Protein AF-A0A8T2YA38-F1 (afdb_monomer_lite)

Foldseek 3Di:
DDACPPDVVGPDDDAGPPHDDDPPDPFFEAEDDDPDLEDDPVNLVRLQVGQAYEYQDPSRLNRSVVNPRDNNRYDHHPLVQAPEEAEDEDEPDVLVCVLLVCLLDVVQDDVVNSYYYHYHYDPPDDDDPPPVVVVCSVVDDDDDDDDDDDPDPDVVVLVQLLVLAEEEDACDDPVVVQDDPQQYHHFYFPDWDADCDDPRHRHTGTHTDSVSVNVVVVCCSVCVVSSSRSSNVSSVSCCVCPPPVNVVVVVVVVVVVVVVVVD

Sequence (263 aa):
MSEPGAWYPPLFQTRPCPPTGYENFNFVIGRTMFETDRVNAEHVKRCNRMDYVWVPTDFHVSTFVQSGVDPSKEKKDLDSKMEFVFLSVFKWEYRKGWDVLLKAYLKEFSRIDGVALYLLTNPYHSDRDFGNKIVEFVEDTGIEEPVKEEKGGGRPLVEAMSMSLPVIATNWSGPTEYLTEENSYPLLVDRMSKVMEGPFEGHLWAEPSIDKLQVLMRHVITNVEEANMRGRRAREDMIRRFSPRIVSGVVTDVIENLLDRMI

Structure (mmCIF, N/CA/C/O backbone):
data_AF-A0A8T2YA38-F1
#
_entry.id   AF-A0A8T2YA38-F1
#
loop_
_atom_site.group_PDB
_atom_site.id
_atom_site.type_symbol
_atom_site.label_atom_id
_atom_site.label_alt_id
_atom_site.label_comp_id
_atom_site.label_asym_id
_atom_site.label_entity_id
_atom_site.label_seq_id
_atom_site.pdbx_PDB_ins_code
_atom_site.Cartn_x
_atom_site.Cartn_y
_atom_site.Cartn_z
_atom_site.occupancy
_atom_site.B_iso_or_equiv
_atom_site.auth_seq_id
_atom_site.auth_comp_id
_atom_site.auth_asym_id
_atom_site.auth_atom_id
_atom_site.pdbx_PDB_model_num
ATOM 1 N N . MET A 1 1 ? -20.976 2.737 -0.801 1.00 39.56 1 MET A N 1
ATOM 2 C CA . MET A 1 1 ? -21.935 2.527 -1.911 1.00 39.56 1 MET A CA 1
ATOM 3 C C . MET A 1 1 ? -23.228 3.210 -1.499 1.00 39.56 1 MET A C 1
ATOM 5 O O . MET A 1 1 ? -23.674 2.945 -0.389 1.00 39.56 1 MET A O 1
ATOM 9 N N . SER A 1 2 ? -23.757 4.134 -2.303 1.00 49.66 2 SER A N 1
ATOM 10 C CA . SER A 1 2 ? -24.927 4.946 -1.930 1.00 49.66 2 SER A CA 1
ATOM 11 C C . SER A 1 2 ? -26.188 4.095 -1.770 1.00 49.66 2 SER A C 1
ATOM 13 O O . SER A 1 2 ? -26.336 3.076 -2.453 1.00 49.66 2 SER A O 1
ATOM 15 N N . GLU A 1 3 ? -27.107 4.512 -0.895 1.00 58.88 3 GLU A N 1
ATOM 16 C CA . GLU A 1 3 ? -28.393 3.825 -0.759 1.00 58.88 3 GLU A CA 1
ATOM 17 C C . GLU A 1 3 ? -29.194 3.815 -2.074 1.00 58.88 3 GLU A C 1
ATOM 19 O O . GLU A 1 3 ? -29.124 4.775 -2.854 1.00 58.88 3 GLU A O 1
ATOM 24 N N . PRO A 1 4 ? -29.995 2.759 -2.318 1.00 55.06 4 PRO A N 1
ATOM 25 C CA . PRO A 1 4 ? -30.978 2.761 -3.394 1.00 55.06 4 PRO A CA 1
ATOM 26 C C . PRO A 1 4 ? -31.914 3.968 -3.250 1.00 55.06 4 PRO A C 1
ATOM 28 O O . PRO A 1 4 ? -32.579 4.118 -2.230 1.00 55.06 4 PRO A O 1
ATOM 31 N N . GLY A 1 5 ? -31.970 4.824 -4.273 1.00 55.41 5 GLY A N 1
ATOM 32 C CA . GLY A 1 5 ? -32.803 6.033 -4.256 1.00 55.41 5 GLY A CA 1
ATOM 33 C C . GLY A 1 5 ? -32.111 7.323 -3.798 1.00 55.41 5 GLY A C 1
ATOM 34 O O . GLY A 1 5 ? -32.788 8.340 -3.698 1.00 55.41 5 GLY A O 1
ATOM 35 N N . ALA A 1 6 ? -30.783 7.340 -3.611 1.00 56.81 6 ALA A N 1
ATOM 36 C CA . ALA A 1 6 ? -30.018 8.588 -3.425 1.00 56.81 6 ALA A CA 1
ATOM 37 C C . ALA A 1 6 ? -30.169 9.596 -4.595 1.00 56.81 6 ALA A C 1
ATOM 39 O O . ALA A 1 6 ? -29.870 10.776 -4.445 1.00 56.81 6 ALA A O 1
ATOM 40 N N . TRP A 1 7 ? -30.657 9.128 -5.748 1.00 55.19 7 TRP A N 1
ATOM 41 C CA . TRP A 1 7 ? -31.071 9.930 -6.898 1.00 55.19 7 TRP A CA 1
ATOM 42 C C . TRP A 1 7 ? -32.501 9.541 -7.287 1.00 55.19 7 TRP A C 1
ATOM 44 O O . TRP A 1 7 ? -32.841 8.354 -7.242 1.00 55.19 7 TRP A O 1
ATOM 54 N N . TYR A 1 8 ? -33.320 10.514 -7.699 1.00 62.03 8 TYR A N 1
ATOM 55 C CA . TYR A 1 8 ? -34.658 10.268 -8.243 1.00 62.03 8 TYR A CA 1
ATOM 56 C C . TYR A 1 8 ? -34.789 10.839 -9.670 1.00 62.03 8 TYR A C 1
ATOM 58 O O . TYR A 1 8 ? -34.638 12.050 -9.839 1.00 62.03 8 TYR A O 1
ATOM 66 N N . PRO A 1 9 ? -35.095 10.010 -10.689 1.00 70.88 9 PRO A N 1
ATOM 67 C CA . PRO A 1 9 ? -35.178 8.548 -10.632 1.00 70.88 9 PRO A CA 1
ATOM 68 C C . PRO A 1 9 ? -33.804 7.900 -10.345 1.00 70.88 9 PRO A C 1
ATOM 70 O O . PRO A 1 9 ? -32.766 8.508 -10.618 1.00 70.88 9 PRO A O 1
ATOM 73 N N . PRO A 1 10 ? -33.765 6.669 -9.802 1.00 65.81 10 PRO A N 1
ATOM 74 C CA . PRO A 1 10 ? -32.509 5.979 -9.525 1.00 65.81 10 PRO A CA 1
ATOM 75 C C . PRO A 1 10 ? -31.776 5.629 -10.826 1.00 65.81 10 PRO A C 1
ATOM 77 O O . PRO A 1 10 ? -32.280 4.870 -11.649 1.00 65.81 10 PRO A O 1
ATOM 80 N N . LEU A 1 11 ? -30.557 6.153 -10.986 1.00 64.31 11 LEU A N 1
ATOM 81 C CA . LEU A 1 11 ? -29.709 5.916 -12.164 1.00 64.31 11 LEU A CA 1
ATOM 82 C C . LEU A 1 11 ? -29.136 4.489 -12.234 1.00 64.31 11 LEU A C 1
ATOM 84 O O . LEU A 1 11 ? -28.793 4.017 -13.314 1.00 64.31 11 LEU A O 1
ATOM 88 N N . PHE A 1 12 ? -29.026 3.803 -11.092 1.00 66.81 12 PHE A N 1
ATOM 89 C CA . PHE A 1 12 ? -28.436 2.468 -10.983 1.00 66.81 12 PHE A CA 1
ATOM 90 C C . PHE A 1 12 ? -29.197 1.607 -9.973 1.00 66.81 12 PHE A C 1
ATOM 92 O O . PHE A 1 12 ? -29.659 2.098 -8.941 1.00 66.81 12 PHE A O 1
ATOM 99 N N . GLN A 1 13 ? -29.275 0.303 -10.238 1.00 64.69 13 GLN A N 1
ATOM 100 C CA . GLN A 1 13 ? -29.840 -0.672 -9.309 1.00 64.69 13 GLN A CA 1
ATOM 101 C C . GLN A 1 13 ? -28.778 -1.087 -8.279 1.00 64.69 13 GLN A C 1
ATOM 103 O O . GLN A 1 13 ? -27.930 -1.937 -8.551 1.00 64.69 13 GLN A O 1
ATOM 108 N N . THR A 1 14 ? -28.805 -0.480 -7.092 1.00 63.34 14 THR A N 1
ATOM 109 C CA . THR A 1 14 ? -27.914 -0.834 -5.976 1.00 63.34 14 THR A CA 1
ATOM 110 C C . THR A 1 14 ? -28.587 -1.794 -4.993 1.00 63.34 14 THR A C 1
ATOM 112 O O . THR A 1 14 ? -29.813 -1.899 -4.920 1.00 63.34 14 THR A O 1
ATOM 115 N N . ARG A 1 15 ? -27.778 -2.533 -4.224 1.00 64.56 15 ARG A N 1
ATOM 116 C CA . ARG A 1 15 ? -28.268 -3.302 -3.069 1.00 64.56 15 ARG A CA 1
ATOM 117 C C . ARG A 1 15 ? -28.528 -2.354 -1.889 1.00 64.56 15 ARG A C 1
ATOM 119 O O . ARG A 1 15 ? -27.862 -1.321 -1.811 1.00 64.56 15 ARG A O 1
ATOM 126 N N . PRO A 1 16 ? -29.448 -2.687 -0.962 1.00 70.88 16 PRO A N 1
ATOM 127 C CA . PRO A 1 16 ? -29.604 -1.920 0.269 1.00 70.88 16 PRO A CA 1
ATOM 128 C C . PRO A 1 16 ? -28.271 -1.830 1.018 1.00 70.88 16 PRO A C 1
ATOM 130 O O . PRO A 1 16 ? -27.515 -2.802 1.089 1.00 70.88 16 PRO A O 1
ATOM 133 N N . CYS A 1 17 ? -28.004 -0.644 1.561 1.00 68.00 17 CYS A N 1
ATOM 134 C CA . CYS A 1 17 ? -26.882 -0.373 2.445 1.00 68.00 17 CYS A CA 1
ATOM 135 C C . CYS A 1 17 ? -27.448 -0.052 3.842 1.00 68.00 17 CYS A C 1
ATOM 137 O O . CYS A 1 17 ? -28.366 0.763 3.929 1.00 68.00 17 CYS A O 1
ATOM 139 N N . PRO A 1 18 ? -26.985 -0.693 4.924 1.00 80.38 18 PRO A N 1
ATOM 140 C CA . PRO A 1 18 ? -26.190 -1.918 4.917 1.00 80.38 18 PRO A CA 1
ATOM 141 C C . PRO A 1 18 ? -26.924 -3.108 4.257 1.00 80.38 18 PRO A C 1
ATOM 143 O O . PRO A 1 18 ? -28.147 -3.046 4.102 1.00 80.38 18 PRO A O 1
ATOM 146 N N . PRO A 1 19 ? -26.219 -4.182 3.851 1.00 77.25 19 PRO A N 1
ATOM 147 C CA . PRO A 1 19 ? -26.852 -5.413 3.367 1.00 77.25 19 PRO A CA 1
ATOM 148 C C . PRO A 1 19 ? -27.659 -6.137 4.465 1.00 77.25 19 PRO A C 1
ATOM 150 O O . PRO A 1 19 ? -27.613 -5.782 5.636 1.00 77.25 19 PRO A O 1
ATOM 153 N N . THR A 1 20 ? -28.444 -7.151 4.087 1.00 71.00 20 THR A N 1
ATOM 154 C CA . THR A 1 20 ? -29.423 -7.804 4.984 1.00 71.00 20 THR A CA 1
ATOM 155 C C . THR A 1 20 ? -29.124 -9.264 5.342 1.00 71.00 20 THR A C 1
ATOM 157 O O . THR A 1 20 ? -29.853 -9.826 6.164 1.00 71.00 20 THR A O 1
ATOM 160 N N . GLY A 1 21 ? -28.095 -9.877 4.748 1.00 72.31 21 GLY A N 1
ATOM 161 C CA . GLY A 1 21 ? -27.683 -11.264 4.998 1.00 72.31 21 GLY A CA 1
ATOM 162 C C . GLY A 1 21 ? -26.386 -11.316 5.800 1.00 72.31 21 GLY A C 1
ATOM 163 O O . GLY A 1 21 ? -25.309 -11.214 5.218 1.00 72.31 21 GLY A O 1
ATOM 164 N N . TYR A 1 22 ? -26.512 -11.446 7.120 1.00 71.88 22 TYR A N 1
ATOM 165 C CA . TYR A 1 22 ? -25.408 -11.525 8.082 1.00 71.88 22 TYR A CA 1
ATOM 166 C C . TYR A 1 22 ? -25.419 -12.887 8.780 1.00 71.88 22 TYR A C 1
ATOM 168 O O . TYR A 1 22 ? -25.599 -12.983 9.990 1.00 71.88 22 TYR A O 1
ATOM 176 N N . GLU A 1 23 ? -25.317 -13.947 7.991 1.00 63.25 23 GLU A N 1
ATOM 177 C CA . GLU A 1 23 ? -25.301 -15.324 8.482 1.00 63.25 23 GLU A CA 1
ATOM 178 C C . GLU A 1 23 ? -23.844 -15.800 8.559 1.00 63.25 23 GLU A C 1
ATOM 180 O O . GLU A 1 23 ? -23.075 -15.552 7.633 1.00 63.25 23 GLU A O 1
ATOM 185 N N . ASN A 1 24 ? -23.482 -16.479 9.654 1.00 68.88 24 ASN A N 1
ATOM 186 C CA . ASN A 1 24 ? -22.156 -17.068 9.908 1.00 68.88 24 ASN A CA 1
ATOM 187 C C . ASN A 1 24 ? -20.984 -16.073 10.089 1.00 68.88 24 ASN A C 1
ATOM 189 O O . ASN A 1 24 ? -19.883 -16.325 9.608 1.00 68.88 24 ASN A O 1
ATOM 193 N N . PHE A 1 25 ? -21.187 -14.968 10.819 1.00 70.38 25 PHE A N 1
ATOM 194 C CA . PHE A 1 25 ? -20.106 -14.048 11.216 1.00 70.38 25 PHE A CA 1
ATOM 195 C C . PHE A 1 25 ? -19.992 -13.931 12.741 1.00 70.38 25 PHE A C 1
ATOM 197 O O . PHE A 1 25 ? -21.006 -13.777 13.417 1.00 70.38 25 PHE A O 1
ATOM 204 N N . ASN A 1 26 ? -18.763 -13.929 13.271 1.00 63.12 26 ASN A N 1
ATOM 205 C CA . ASN A 1 26 ? -18.506 -13.737 14.708 1.00 63.12 26 ASN A CA 1
ATOM 206 C C . ASN A 1 26 ? -18.817 -12.308 15.186 1.00 63.12 26 ASN A C 1
ATOM 208 O O . ASN A 1 26 ? -19.205 -12.124 16.334 1.00 63.12 26 ASN A O 1
ATOM 212 N N . PHE A 1 27 ? -18.636 -11.311 14.312 1.00 71.38 27 PHE A N 1
ATOM 213 C CA . PHE A 1 27 ? -19.024 -9.915 14.528 1.00 71.38 27 PHE A CA 1
ATOM 214 C C . PHE A 1 27 ? -19.382 -9.247 13.198 1.00 71.38 27 PHE A C 1
ATOM 216 O O . PHE A 1 27 ? -18.724 -9.467 12.179 1.00 71.38 27 PHE A O 1
ATOM 223 N N . VAL A 1 28 ? -20.380 -8.367 13.224 1.00 80.69 28 VAL A N 1
ATOM 224 C CA . VAL A 1 28 ? -20.840 -7.557 12.095 1.00 80.69 28 VAL A CA 1
ATOM 225 C C . VAL A 1 28 ? -20.662 -6.082 12.440 1.00 80.69 28 VAL A C 1
ATOM 227 O O . VAL A 1 28 ? -21.344 -5.550 13.317 1.00 80.69 28 VAL A O 1
ATOM 230 N N . ILE A 1 29 ? -19.759 -5.406 11.728 1.00 83.31 29 ILE A N 1
ATOM 231 C CA . ILE A 1 29 ? -19.453 -3.986 11.935 1.00 83.31 29 ILE A CA 1
ATOM 232 C C . ILE A 1 29 ? -19.730 -3.208 10.649 1.00 83.31 29 ILE A C 1
ATOM 234 O O . ILE A 1 29 ? -19.153 -3.499 9.601 1.00 83.31 29 ILE A O 1
ATOM 238 N N . GLY A 1 30 ? -20.613 -2.213 10.716 1.00 83.69 30 GLY A N 1
ATOM 239 C CA . GLY A 1 30 ? -20.926 -1.342 9.583 1.00 83.69 30 GLY A CA 1
ATOM 240 C C . GLY A 1 30 ? -20.230 0.005 9.670 1.00 83.69 30 GLY A C 1
ATOM 241 O O . GLY A 1 30 ? -20.630 0.835 10.478 1.00 83.69 30 GLY A O 1
ATOM 242 N N . ARG A 1 31 ? -19.255 0.266 8.793 1.00 83.25 31 ARG A N 1
ATOM 243 C CA . ARG A 1 31 ? -18.693 1.612 8.602 1.00 83.25 31 ARG A CA 1
ATOM 244 C C . ARG A 1 31 ? -19.576 2.407 7.635 1.00 83.25 31 ARG A C 1
ATOM 246 O O . ARG A 1 31 ? -19.726 2.002 6.481 1.00 83.25 31 ARG A O 1
ATOM 253 N N . THR A 1 32 ? -20.185 3.501 8.089 1.00 80.12 32 THR A N 1
ATOM 254 C CA . THR A 1 32 ? -21.185 4.255 7.309 1.00 80.12 32 THR A CA 1
ATOM 255 C C . THR A 1 32 ? -21.143 5.762 7.590 1.00 80.12 32 THR A C 1
ATOM 257 O O . THR A 1 32 ? -20.573 6.220 8.576 1.00 80.12 32 THR A O 1
ATOM 260 N N . MET A 1 33 ? -21.720 6.547 6.683 1.00 82.56 33 MET A N 1
ATOM 261 C CA . MET A 1 33 ? -21.899 7.998 6.792 1.00 82.56 33 MET A CA 1
ATOM 262 C C . MET A 1 33 ? -23.102 8.422 5.944 1.00 82.56 33 MET A C 1
ATOM 264 O O . MET A 1 33 ? -23.479 7.709 5.011 1.00 82.56 33 MET A O 1
ATOM 268 N N . PHE A 1 34 ? -23.694 9.574 6.252 1.00 80.12 34 PHE A N 1
ATOM 269 C CA . PHE A 1 34 ? -24.853 10.105 5.537 1.00 80.12 34 PHE A CA 1
ATOM 270 C C . PHE A 1 34 ? -24.784 11.630 5.482 1.00 80.12 34 PHE A C 1
ATOM 272 O O . PHE A 1 34 ? -24.583 12.286 6.497 1.00 80.12 34 PHE A O 1
ATOM 279 N N . GLU A 1 35 ? -24.990 12.195 4.295 1.00 77.50 35 GLU A N 1
ATOM 280 C CA . GLU A 1 35 ? -24.883 13.641 4.039 1.00 77.50 35 GLU A CA 1
ATOM 281 C C . GLU A 1 35 ? -26.144 14.429 4.461 1.00 77.50 35 GLU A C 1
ATOM 283 O O . GLU A 1 35 ? -26.256 15.625 4.198 1.00 77.50 35 GLU A O 1
ATOM 288 N N . THR A 1 36 ? -27.105 13.771 5.119 1.00 79.06 36 THR A N 1
ATOM 289 C CA . THR A 1 36 ? -28.383 14.345 5.570 1.00 79.06 36 THR A CA 1
ATOM 290 C C . THR A 1 36 ? -28.511 14.346 7.090 1.00 79.06 36 THR A C 1
ATOM 292 O O . THR A 1 36 ? -27.876 13.571 7.797 1.00 79.06 36 THR A O 1
ATOM 295 N N . ASP A 1 37 ? -29.400 15.195 7.604 1.00 82.94 37 ASP A N 1
ATOM 296 C CA . ASP A 1 37 ? -29.696 15.362 9.034 1.00 82.94 37 ASP A CA 1
ATOM 297 C C . ASP A 1 37 ? -30.394 14.154 9.692 1.00 82.94 37 ASP A C 1
ATOM 299 O O . ASP A 1 37 ? -30.509 14.100 10.914 1.00 82.94 37 ASP A O 1
ATOM 303 N N . ARG A 1 38 ? -30.844 13.175 8.898 1.00 84.75 38 ARG A N 1
ATOM 304 C CA . ARG A 1 38 ? -31.494 11.929 9.336 1.00 84.75 38 ARG A CA 1
ATOM 305 C C . ARG A 1 38 ? -31.204 10.775 8.377 1.00 84.75 38 ARG A C 1
ATOM 307 O O . ARG A 1 38 ? -30.982 11.011 7.188 1.00 84.75 38 ARG A O 1
ATOM 314 N N . VAL A 1 39 ? -31.309 9.542 8.871 1.00 87.75 39 VAL A N 1
ATOM 315 C CA . VAL A 1 39 ? -31.397 8.313 8.059 1.00 87.75 39 VAL A CA 1
ATOM 316 C C . VAL A 1 39 ? -32.823 7.751 8.072 1.00 87.75 39 VAL A C 1
ATOM 318 O O . VAL A 1 39 ? -33.600 8.008 8.990 1.00 87.75 39 VAL A O 1
ATOM 321 N N . ASN A 1 40 ? -33.211 7.004 7.033 1.00 87.31 40 ASN A N 1
ATOM 322 C CA . ASN A 1 40 ? -34.564 6.443 6.948 1.00 87.31 40 ASN A CA 1
ATOM 323 C C . ASN A 1 40 ? -34.750 5.213 7.858 1.00 87.31 40 ASN A C 1
ATOM 325 O O . ASN A 1 40 ? -33.795 4.526 8.220 1.00 87.31 40 ASN A O 1
ATOM 329 N N . ALA A 1 41 ? -36.008 4.899 8.187 1.00 89.31 41 ALA A N 1
ATOM 330 C CA . ALA A 1 41 ? -36.352 3.815 9.110 1.00 89.31 41 ALA A CA 1
ATOM 331 C C . ALA A 1 41 ? -35.850 2.426 8.663 1.00 89.31 41 ALA A C 1
ATOM 333 O O . ALA A 1 41 ? -35.579 1.569 9.502 1.00 89.31 41 ALA A O 1
ATOM 334 N N . GLU A 1 42 ? -35.696 2.188 7.357 1.00 86.88 42 GLU A N 1
ATOM 335 C CA . GLU A 1 42 ? -35.158 0.925 6.843 1.00 86.88 42 GLU A CA 1
ATOM 336 C C . GLU A 1 42 ? -33.631 0.839 7.000 1.00 86.88 42 GLU A C 1
ATOM 338 O O . GLU A 1 42 ? -33.115 -0.238 7.295 1.00 86.88 42 GLU A O 1
ATOM 343 N N . HIS A 1 43 ? -32.905 1.956 6.884 1.00 87.88 43 HIS A N 1
ATOM 344 C CA . HIS A 1 43 ? -31.486 2.040 7.244 1.00 87.88 43 HIS A CA 1
ATOM 345 C C . HIS A 1 43 ? -31.285 1.742 8.734 1.00 87.88 43 HIS A C 1
ATOM 347 O O . HIS A 1 43 ? -30.498 0.868 9.091 1.00 87.88 43 HIS A O 1
ATOM 353 N N . VAL A 1 44 ? -32.082 2.385 9.595 1.00 90.69 44 VAL A N 1
ATOM 354 C CA . VAL A 1 44 ? -32.058 2.214 11.060 1.00 90.69 44 VAL A CA 1
ATOM 355 C C . VAL A 1 44 ? -32.263 0.753 11.464 1.00 90.69 44 VAL A C 1
ATOM 357 O O . VAL A 1 44 ? -31.472 0.205 12.232 1.00 90.69 44 VAL A O 1
ATOM 360 N N . LYS A 1 45 ? -33.271 0.077 10.893 1.00 90.56 45 LYS A N 1
ATOM 361 C CA . LYS A 1 45 ? -33.505 -1.363 11.114 1.00 90.56 45 LYS A CA 1
ATOM 362 C C . LYS A 1 45 ? -32.294 -2.223 10.749 1.00 90.56 45 LYS A C 1
ATOM 364 O O . LYS A 1 45 ? -32.052 -3.228 11.410 1.00 90.56 45 LYS A O 1
ATOM 369 N N . ARG A 1 46 ? -31.550 -1.867 9.697 1.00 89.38 46 ARG A N 1
ATOM 370 C CA . ARG A 1 46 ? -30.374 -2.624 9.237 1.00 89.38 46 ARG A CA 1
ATOM 371 C C . ARG A 1 46 ? -29.138 -2.341 10.091 1.00 89.38 46 ARG A C 1
ATOM 373 O O . ARG A 1 46 ? -28.467 -3.295 10.470 1.00 89.38 46 ARG A O 1
ATOM 380 N N . CYS A 1 47 ? -28.903 -1.090 10.483 1.00 89.69 47 CYS A N 1
ATOM 381 C CA . CYS A 1 47 ? -27.893 -0.712 11.477 1.00 89.69 47 CYS A CA 1
ATOM 382 C C . CYS A 1 47 ? -28.100 -1.447 12.812 1.00 89.69 47 CYS A C 1
ATOM 384 O O . CYS A 1 47 ? -27.175 -2.060 13.334 1.00 89.69 47 CYS A O 1
ATOM 386 N N . ASN A 1 48 ? -29.337 -1.503 13.317 1.00 91.62 48 ASN A N 1
ATOM 387 C CA . ASN A 1 48 ? -29.652 -2.189 14.575 1.00 91.62 48 ASN A CA 1
ATOM 388 C C . ASN A 1 48 ? -29.500 -3.727 14.524 1.00 91.62 48 ASN A C 1
ATOM 390 O O . ASN A 1 48 ? -29.513 -4.366 15.575 1.00 91.62 48 ASN A O 1
ATOM 394 N N . ARG A 1 49 ? -29.317 -4.333 13.338 1.00 90.06 49 ARG A N 1
ATOM 395 C CA . ARG A 1 49 ? -28.979 -5.763 13.175 1.00 90.06 49 ARG A CA 1
ATOM 396 C C . ARG A 1 49 ? -27.476 -6.061 13.243 1.00 90.06 49 ARG A C 1
ATOM 398 O O . ARG A 1 49 ? -27.112 -7.231 13.230 1.00 90.06 49 ARG A O 1
ATOM 405 N N . MET A 1 50 ? -26.626 -5.038 13.281 1.00 89.25 50 MET A N 1
ATOM 406 C CA . MET A 1 50 ? -25.174 -5.167 13.437 1.00 89.25 50 MET A CA 1
ATOM 407 C C . MET A 1 50 ? -24.786 -5.248 14.913 1.00 89.25 50 MET A C 1
ATOM 409 O O . MET A 1 50 ? -25.561 -4.838 15.780 1.00 89.25 50 MET A O 1
ATOM 413 N N . ASP A 1 51 ? -23.566 -5.690 15.206 1.00 85.69 51 ASP A N 1
ATOM 414 C CA . ASP A 1 51 ? -22.986 -5.580 16.547 1.00 85.69 51 ASP A CA 1
ATOM 415 C C . ASP A 1 51 ? -22.545 -4.146 16.833 1.00 85.69 51 ASP A C 1
ATOM 417 O O . ASP A 1 51 ? -22.865 -3.600 17.890 1.00 85.69 51 ASP A O 1
ATOM 421 N N . TYR A 1 52 ? -21.880 -3.514 15.859 1.00 87.50 52 TYR A N 1
ATOM 422 C CA . TYR A 1 52 ? -21.458 -2.117 15.933 1.00 87.50 52 TYR A CA 1
ATOM 423 C C . TYR A 1 52 ? -21.709 -1.365 14.625 1.00 87.50 52 TYR A C 1
ATOM 425 O O . TYR A 1 52 ? -21.579 -1.912 13.529 1.00 87.50 52 TYR A O 1
ATOM 433 N N . VAL A 1 53 ? -21.991 -0.074 14.757 1.00 87.88 53 VAL A N 1
ATOM 434 C CA . VAL A 1 53 ? -22.017 0.887 13.655 1.00 87.88 53 VAL A CA 1
ATOM 435 C C . VAL A 1 53 ? -20.900 1.889 13.918 1.00 87.88 53 VAL A C 1
ATOM 437 O O . VAL A 1 53 ? -20.767 2.393 15.032 1.00 87.88 53 VAL A O 1
ATOM 440 N N . TRP A 1 54 ? -20.029 2.094 12.933 1.00 88.00 54 TRP A N 1
ATOM 441 C CA . TRP A 1 54 ? -18.903 3.018 13.019 1.00 88.00 54 TRP A CA 1
ATOM 442 C C . TRP A 1 54 ? -19.145 4.192 12.086 1.00 88.00 54 TRP A C 1
ATOM 444 O O . TRP A 1 54 ? -19.325 4.015 10.877 1.00 88.00 54 TRP A O 1
ATOM 454 N N . VAL A 1 55 ? -19.119 5.391 12.657 1.00 84.19 55 VAL A N 1
ATOM 455 C CA . VAL A 1 55 ? -19.361 6.640 11.936 1.00 84.19 55 VAL A CA 1
ATOM 456 C C . VAL A 1 55 ? -18.215 7.632 12.166 1.00 84.19 55 VAL A C 1
ATOM 458 O O . VAL A 1 55 ? -17.652 7.687 13.265 1.00 84.19 55 VAL A O 1
ATOM 461 N N . PRO A 1 56 ? -17.835 8.436 11.155 1.00 77.50 56 PRO A N 1
ATOM 462 C CA . PRO A 1 56 ? -16.563 9.161 11.179 1.00 77.50 56 PRO A CA 1
ATOM 463 C C . PRO A 1 56 ? -16.555 10.406 12.080 1.00 77.50 56 PRO A C 1
ATOM 465 O O . PRO A 1 56 ? -15.488 10.932 12.385 1.00 77.50 56 PRO A O 1
ATOM 468 N N . THR A 1 57 ? -17.717 10.927 12.493 1.00 78.88 57 THR A N 1
ATOM 469 C CA . THR A 1 57 ? -17.812 12.197 13.238 1.00 78.88 57 THR A CA 1
ATOM 470 C C . THR A 1 57 ? -18.946 12.191 14.264 1.00 78.88 57 THR A C 1
ATOM 472 O O . THR A 1 57 ? -19.931 11.471 14.112 1.00 78.88 57 THR A O 1
ATOM 475 N N . ASP A 1 58 ? -18.852 13.057 15.280 1.00 83.62 58 ASP A N 1
ATOM 476 C CA . ASP A 1 58 ? -19.886 13.207 16.323 1.00 83.62 58 ASP A CA 1
ATOM 477 C C . ASP A 1 58 ? -21.227 13.717 15.762 1.00 83.62 58 ASP A C 1
ATOM 479 O O . ASP A 1 58 ? -22.291 13.437 16.318 1.00 83.62 58 ASP A O 1
ATOM 483 N N . PHE A 1 59 ? -21.184 14.424 14.624 1.00 85.00 59 PHE A N 1
ATOM 484 C CA . PHE A 1 59 ? -22.368 14.771 13.837 1.00 85.00 59 PHE A CA 1
ATOM 485 C C . PHE A 1 59 ? -23.118 13.506 13.411 1.00 85.00 59 PHE A C 1
ATOM 487 O O . PHE A 1 59 ? -24.298 13.373 13.716 1.00 85.00 59 PHE A O 1
ATOM 494 N N . HIS A 1 60 ? -22.428 12.537 12.801 1.00 87.50 60 HIS A N 1
ATOM 495 C CA . HIS A 1 60 ? -23.058 11.290 12.379 1.00 87.50 60 HIS A CA 1
ATOM 496 C C . HIS A 1 60 ? -23.540 10.446 13.565 1.00 87.50 60 HIS A C 1
ATOM 498 O O . HIS A 1 60 ? -24.640 9.909 13.485 1.00 87.50 60 HIS A O 1
ATOM 504 N N . VAL A 1 61 ? -22.793 10.389 14.680 1.00 87.31 61 VAL A N 1
ATOM 505 C CA . VAL A 1 61 ? -23.270 9.728 15.917 1.00 87.31 61 VAL A CA 1
ATOM 506 C C . VAL A 1 61 ? -24.617 10.325 16.333 1.00 87.31 61 VAL A C 1
ATOM 508 O O . VAL A 1 61 ? -25.580 9.602 16.579 1.00 87.31 61 VAL A O 1
ATOM 511 N N . SER A 1 62 ? -24.710 11.658 16.339 1.00 89.50 62 SER A N 1
ATOM 512 C CA . SER A 1 62 ? -25.939 12.381 16.676 1.00 89.50 62 SER A CA 1
ATOM 513 C C . SER A 1 62 ? -27.070 12.086 15.683 1.00 89.50 62 SER A C 1
ATOM 515 O O . SER A 1 62 ? -28.173 11.755 16.108 1.00 89.50 62 SER A O 1
ATOM 517 N N . THR A 1 63 ? -26.801 12.147 14.376 1.00 91.19 63 THR A N 1
ATOM 518 C CA . THR A 1 63 ? -27.761 11.857 13.297 1.00 91.19 63 THR A CA 1
ATOM 519 C C . THR A 1 63 ? -28.333 10.443 13.384 1.00 91.19 63 THR A C 1
ATOM 521 O O . THR A 1 63 ? -29.548 10.262 13.274 1.00 91.19 63 THR A O 1
ATOM 524 N N . PHE A 1 64 ? -27.487 9.430 13.585 1.00 91.62 64 PHE A N 1
ATOM 525 C CA . PHE A 1 64 ? -27.906 8.028 13.610 1.00 91.62 64 PHE A CA 1
ATOM 526 C C . PHE A 1 64 ? -28.710 7.713 14.878 1.00 91.62 64 PHE A C 1
ATOM 528 O O . PHE A 1 64 ? -29.803 7.149 14.780 1.00 91.62 64 PHE A O 1
ATOM 535 N N . VAL A 1 65 ? -28.252 8.183 16.045 1.00 92.06 65 VAL A N 1
ATOM 536 C CA . VAL A 1 65 ? -28.990 8.056 17.313 1.00 92.06 65 VAL A CA 1
ATOM 537 C C . VAL A 1 65 ? -30.343 8.773 17.256 1.00 92.06 65 VAL A C 1
ATOM 539 O O . VAL A 1 65 ? -31.363 8.177 17.596 1.00 92.06 65 VAL A O 1
ATOM 542 N N . GLN A 1 66 ? -30.397 10.016 16.764 1.00 93.19 66 GLN A N 1
ATOM 543 C CA . GLN A 1 66 ? -31.657 10.765 16.619 1.00 93.19 66 GLN A CA 1
ATOM 544 C C . GLN A 1 66 ? -32.621 10.124 15.610 1.00 93.19 66 GLN A C 1
ATOM 546 O O . GLN A 1 66 ? -33.833 10.277 15.740 1.00 93.19 66 GLN A O 1
ATOM 551 N N . SER A 1 67 ? -32.101 9.375 14.633 1.00 93.31 67 SER A N 1
ATOM 552 C CA . SER A 1 67 ? -32.918 8.608 13.685 1.00 93.31 67 SER A CA 1
ATOM 553 C C . SER A 1 67 ? -33.425 7.272 14.256 1.00 93.31 67 SER A C 1
ATOM 555 O O . SER A 1 67 ? -34.299 6.654 13.652 1.00 93.31 67 SER A O 1
ATOM 557 N N . GLY A 1 68 ? -32.915 6.826 15.412 1.00 94.25 68 GLY A N 1
ATOM 558 C CA . GLY A 1 68 ? -33.355 5.611 16.112 1.00 94.25 68 GLY A CA 1
ATOM 559 C C . GLY A 1 68 ? -32.382 4.425 16.071 1.00 94.25 68 GLY A C 1
ATOM 560 O O . GLY A 1 68 ? -32.796 3.294 16.347 1.00 94.25 68 GLY A O 1
ATOM 561 N N . VAL A 1 69 ? -31.110 4.636 15.713 1.00 93.31 69 VAL A N 1
ATOM 562 C CA . VAL A 1 69 ? -30.068 3.613 15.911 1.00 93.31 69 VAL A CA 1
ATOM 563 C C . VAL A 1 69 ? -29.706 3.535 17.396 1.00 93.31 69 VAL A C 1
ATOM 565 O O . VAL A 1 69 ? -29.634 4.554 18.081 1.00 93.31 69 VAL A O 1
ATOM 568 N N . ASP A 1 70 ? -29.516 2.318 17.904 1.00 92.56 70 ASP A N 1
ATOM 569 C CA . ASP A 1 70 ? -29.189 2.049 19.304 1.00 92.56 70 ASP A CA 1
ATOM 570 C C . ASP A 1 70 ? -27.847 2.712 19.697 1.00 92.56 70 ASP A C 1
ATOM 572 O O . ASP A 1 70 ? -26.803 2.343 19.144 1.00 92.56 70 ASP A O 1
ATOM 576 N N . PRO A 1 71 ? -27.831 3.645 20.674 1.00 89.50 71 PRO A N 1
ATOM 577 C CA . PRO A 1 71 ? -26.612 4.330 21.108 1.00 89.50 71 PRO A CA 1
ATOM 578 C C . PRO A 1 71 ? -25.500 3.405 21.619 1.00 89.50 71 PRO A C 1
ATOM 580 O O . PRO A 1 71 ? -24.351 3.827 21.682 1.00 89.50 71 PRO A O 1
ATOM 583 N N . SER A 1 72 ? -25.814 2.164 22.010 1.00 88.81 72 SER A N 1
ATOM 584 C CA . SER A 1 72 ? -24.815 1.179 22.447 1.00 88.81 72 SER A CA 1
ATOM 585 C C . SER A 1 72 ? -24.052 0.520 21.287 1.00 88.81 72 SER A C 1
ATOM 587 O O . SER A 1 72 ? -22.946 0.007 21.490 1.00 88.81 72 SER A O 1
ATOM 589 N N . LYS A 1 73 ? -24.620 0.551 20.073 1.00 85.19 73 LYS A N 1
ATOM 590 C CA . LYS A 1 73 ? -24.009 0.033 18.837 1.00 85.19 73 LYS A CA 1
ATOM 591 C C . LYS A 1 73 ? -23.143 1.079 18.148 1.00 85.19 73 LYS A C 1
ATOM 593 O O . LYS A 1 73 ? -22.119 0.723 17.563 1.00 85.19 73 LYS A O 1
ATOM 598 N N . GLU A 1 74 ? -23.555 2.342 18.214 1.00 76.75 74 GLU A N 1
ATOM 599 C CA . GLU A 1 74 ? -22.829 3.462 17.621 1.00 76.75 74 GLU A CA 1
ATOM 600 C C . GLU A 1 74 ? -21.491 3.704 18.322 1.00 76.75 74 GLU A C 1
ATOM 602 O O . GLU A 1 74 ? -21.407 3.909 19.535 1.00 76.75 74 GLU A O 1
ATOM 607 N N . LYS A 1 75 ? -20.420 3.717 17.533 1.00 72.19 75 LYS A N 1
ATOM 608 C CA . LYS A 1 75 ? -19.088 4.130 17.965 1.00 72.19 75 LYS A CA 1
ATOM 609 C C . LYS A 1 75 ? -18.559 5.160 16.984 1.00 72.19 75 LYS A C 1
ATOM 611 O O . LYS A 1 75 ? -18.554 4.946 15.773 1.00 72.19 75 LYS A O 1
ATOM 616 N N . LYS A 1 76 ? -18.037 6.261 17.525 1.00 65.38 76 LYS A N 1
ATOM 617 C CA . LYS A 1 76 ? -17.126 7.116 16.768 1.00 65.38 76 LYS A CA 1
ATOM 618 C C . LYS A 1 76 ? -15.955 6.256 16.301 1.00 65.38 76 LYS A C 1
ATOM 620 O O . LYS A 1 76 ? -15.404 5.493 17.098 1.00 65.38 76 LYS A O 1
ATOM 625 N N . ASP A 1 77 ? -15.631 6.368 15.022 1.00 62.69 77 ASP A N 1
ATOM 626 C CA . ASP A 1 77 ? -14.626 5.538 14.369 1.00 62.69 77 ASP A CA 1
ATOM 627 C C . ASP A 1 77 ? -13.286 5.552 15.129 1.00 62.69 77 ASP A C 1
ATOM 629 O O . ASP A 1 77 ? -12.803 6.607 15.555 1.00 62.69 77 ASP A O 1
ATOM 633 N N . LEU A 1 78 ? -12.688 4.373 15.324 1.00 53.62 78 LEU A N 1
ATOM 634 C CA . LEU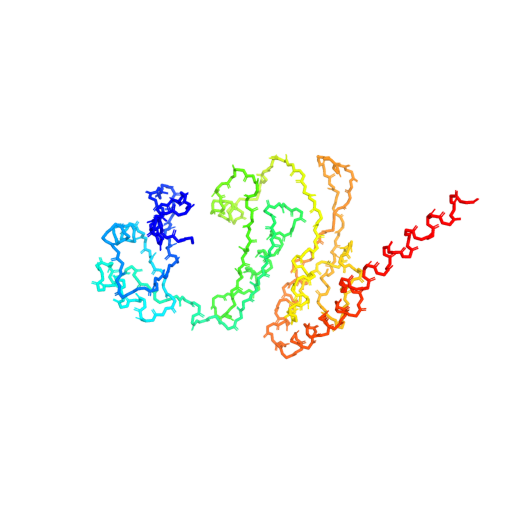 A 1 78 ? -11.508 4.196 16.186 1.00 53.62 78 LEU A CA 1
ATOM 635 C C . LEU A 1 78 ? -10.206 4.727 15.559 1.00 53.62 78 LEU A C 1
ATOM 637 O O . LEU A 1 78 ? -9.177 4.750 16.238 1.00 53.62 78 LEU A O 1
ATOM 641 N N . ASP A 1 79 ? -10.270 5.225 14.318 1.00 54.03 79 ASP A N 1
ATOM 642 C CA . ASP A 1 79 ? -9.198 5.962 13.633 1.00 54.03 79 ASP A CA 1
ATOM 643 C C . ASP A 1 79 ? -8.614 7.101 14.497 1.00 54.03 79 ASP A C 1
ATOM 645 O O . ASP A 1 79 ? -7.431 7.406 14.384 1.00 54.03 79 ASP A O 1
ATOM 649 N N . SER A 1 80 ? -9.375 7.679 15.441 1.00 52.38 80 SER A N 1
ATOM 650 C CA . SER A 1 80 ? -8.887 8.747 16.338 1.00 52.38 80 SER A CA 1
ATOM 651 C C . SER A 1 80 ? -7.824 8.314 17.372 1.00 52.38 80 SER A C 1
ATOM 653 O O . SER A 1 80 ? -7.548 9.066 18.311 1.00 52.38 80 SER A O 1
ATOM 655 N N . LYS A 1 81 ? -7.285 7.093 17.269 1.00 56.88 81 LYS A N 1
ATOM 656 C CA . LYS A 1 81 ? -6.154 6.579 18.063 1.00 56.88 81 LYS A CA 1
ATOM 657 C C . LYS A 1 81 ? -5.028 5.966 17.223 1.00 56.88 81 LYS A C 1
ATOM 659 O O . LYS A 1 81 ? -4.096 5.423 17.810 1.00 56.88 81 LYS A O 1
ATOM 664 N N . MET A 1 82 ? -5.109 6.028 15.894 1.00 63.84 82 MET A N 1
ATOM 665 C CA . MET A 1 82 ? -4.044 5.529 15.027 1.00 63.84 82 MET A CA 1
ATOM 666 C C . MET A 1 82 ? -3.097 6.676 14.672 1.00 63.84 82 MET A C 1
ATOM 668 O O . MET A 1 82 ? -3.515 7.681 14.102 1.00 63.84 82 MET A O 1
ATOM 672 N N . GLU A 1 83 ? -1.824 6.528 15.027 1.00 81.00 83 GLU A N 1
ATOM 673 C CA . GLU A 1 83 ? -0.756 7.484 14.714 1.00 81.00 83 GLU A CA 1
ATOM 674 C C . GLU A 1 83 ? -0.162 7.226 13.322 1.00 81.00 83 GLU A C 1
ATOM 676 O O . GLU A 1 83 ? 0.314 8.154 12.669 1.00 81.00 83 GLU A O 1
ATOM 681 N N . PHE A 1 84 ? -0.229 5.979 12.833 1.00 87.94 84 PHE A N 1
ATOM 682 C CA . PHE A 1 84 ? 0.282 5.601 11.517 1.00 87.94 84 PHE A CA 1
ATOM 683 C C . PHE A 1 84 ? -0.601 4.555 10.823 1.00 87.94 84 PHE A C 1
ATOM 685 O O . PHE A 1 84 ? -1.130 3.645 11.462 1.00 87.94 84 PHE A O 1
ATOM 692 N N . VAL A 1 85 ? -0.727 4.646 9.496 1.00 88.44 85 VAL A N 1
ATOM 693 C CA . VAL A 1 85 ? -1.489 3.690 8.677 1.00 88.44 85 VAL A CA 1
ATOM 694 C C . VAL A 1 85 ? -0.626 3.176 7.528 1.00 88.44 85 VAL A C 1
ATOM 696 O O . VAL A 1 85 ? -0.245 3.934 6.638 1.00 88.44 85 VAL A O 1
ATOM 699 N N . PHE A 1 86 ? -0.371 1.870 7.509 1.00 92.75 86 PHE A N 1
ATOM 700 C CA . PHE A 1 86 ? 0.117 1.171 6.324 1.00 92.75 86 PHE A CA 1
ATOM 701 C C . PHE A 1 86 ? -1.063 0.805 5.421 1.00 92.75 86 PHE A C 1
ATOM 703 O O . PHE A 1 86 ? -2.051 0.236 5.883 1.00 92.75 86 PHE A O 1
ATOM 710 N N . LEU A 1 87 ? -0.946 1.083 4.123 1.00 90.81 87 LEU A N 1
ATOM 711 C CA . LEU A 1 87 ? -1.894 0.641 3.101 1.00 90.81 87 LEU A CA 1
ATOM 712 C C . LEU A 1 87 ? -1.203 -0.364 2.179 1.00 90.81 87 LEU A C 1
ATOM 714 O O . LEU A 1 87 ? -0.136 -0.077 1.641 1.00 90.81 87 LEU A O 1
ATOM 718 N N . SER A 1 88 ? -1.838 -1.510 1.949 1.00 89.31 88 SER A N 1
ATOM 719 C CA . SER A 1 88 ? -1.409 -2.482 0.946 1.00 89.31 88 SER A CA 1
ATOM 720 C C . SER A 1 88 ? -2.569 -2.839 0.020 1.00 89.31 88 SER A C 1
ATOM 722 O O . SER A 1 88 ? -3.693 -3.056 0.473 1.00 89.31 88 SER A O 1
ATOM 724 N N . VAL A 1 89 ? -2.307 -2.859 -1.290 1.00 85.75 89 VAL A N 1
ATOM 725 C CA . VAL A 1 89 ? -3.327 -3.030 -2.337 1.00 85.75 89 VAL A CA 1
ATOM 726 C C . VAL A 1 89 ? -2.927 -4.186 -3.251 1.00 85.75 89 VAL A C 1
ATOM 728 O O . VAL A 1 89 ? -1.967 -4.076 -4.015 1.00 85.75 89 VAL A O 1
ATOM 731 N N . PHE A 1 90 ? -3.657 -5.302 -3.189 1.00 81.62 90 PHE A N 1
ATOM 732 C CA . PHE A 1 90 ? -3.342 -6.511 -3.960 1.00 81.62 90 PHE A CA 1
ATOM 733 C C . PHE A 1 90 ? -4.567 -7.407 -4.216 1.00 81.62 90 PHE A C 1
ATOM 735 O O . PHE A 1 90 ? -5.565 -7.365 -3.501 1.00 81.62 90 PHE A O 1
ATOM 742 N N . LYS A 1 91 ? -4.486 -8.264 -5.243 1.00 77.88 91 LYS A N 1
ATOM 743 C CA . LYS A 1 91 ? -5.397 -9.411 -5.416 1.00 77.88 91 LYS A CA 1
ATOM 744 C C . LYS A 1 91 ? -5.038 -10.478 -4.376 1.00 77.88 91 LYS A C 1
ATOM 746 O O . LYS A 1 91 ? -3.855 -10.708 -4.154 1.00 77.88 91 LYS A O 1
ATOM 751 N N . TRP A 1 92 ? -6.016 -11.118 -3.740 1.00 78.69 92 TRP A N 1
ATOM 752 C CA . TRP A 1 92 ? -5.758 -12.129 -2.705 1.00 78.69 92 TRP A CA 1
ATOM 753 C C . TRP A 1 92 ? -5.227 -13.434 -3.322 1.00 78.69 92 TRP A C 1
ATOM 755 O O . TRP A 1 92 ? -5.997 -14.317 -3.673 1.00 78.69 92 TRP A O 1
ATOM 765 N N . GLU A 1 93 ? -3.911 -13.509 -3.521 1.00 75.19 93 GLU A N 1
ATOM 766 C CA . GLU A 1 93 ? -3.186 -14.658 -4.082 1.00 75.19 93 GLU A CA 1
ATOM 767 C C . GLU A 1 93 ? -1.853 -14.813 -3.346 1.00 75.19 93 GLU A C 1
ATOM 769 O O . GLU A 1 93 ? -1.174 -13.812 -3.095 1.00 75.19 93 GLU A O 1
ATOM 774 N N . TYR A 1 94 ? -1.429 -16.047 -3.063 1.00 76.25 94 TYR A N 1
ATOM 775 C CA . TYR A 1 94 ? -0.205 -16.335 -2.297 1.00 76.25 94 TYR A CA 1
ATOM 776 C C . TYR A 1 94 ? 1.042 -15.575 -2.797 1.00 76.25 94 TYR A C 1
ATOM 778 O O . TYR A 1 94 ? 1.743 -14.926 -2.023 1.00 76.25 94 TYR A O 1
ATOM 786 N N . ARG A 1 95 ? 1.251 -15.518 -4.121 1.00 77.19 95 ARG A N 1
ATOM 787 C CA . ARG A 1 95 ? 2.374 -14.805 -4.770 1.00 77.19 95 ARG A CA 1
ATOM 788 C C . ARG A 1 95 ? 2.442 -13.287 -4.527 1.00 77.19 95 ARG A C 1
ATOM 790 O O . ARG A 1 95 ? 3.365 -12.640 -5.018 1.00 77.19 95 ARG A O 1
ATOM 797 N N . LYS A 1 96 ? 1.446 -12.684 -3.867 1.00 83.62 96 LYS A N 1
ATOM 798 C CA . LYS A 1 96 ? 1.476 -11.272 -3.449 1.00 83.62 96 LYS A CA 1
ATOM 799 C C . LYS A 1 96 ? 2.106 -11.079 -2.064 1.00 83.62 96 LYS A C 1
ATOM 801 O O . LYS A 1 96 ? 2.242 -9.936 -1.642 1.00 83.62 96 LYS A O 1
ATOM 806 N N . GLY A 1 97 ? 2.481 -12.159 -1.368 1.00 85.00 97 GLY A N 1
ATOM 807 C CA . GLY A 1 97 ? 3.156 -12.105 -0.067 1.00 85.00 97 GLY A CA 1
ATOM 808 C C . GLY A 1 97 ? 2.286 -11.539 1.056 1.00 85.00 97 GLY A C 1
ATOM 809 O O . GLY A 1 97 ? 2.806 -10.937 1.995 1.00 85.00 97 GLY A O 1
ATOM 810 N N . TRP A 1 98 ? 0.959 -11.689 0.955 1.00 88.81 98 TRP A N 1
ATOM 811 C CA . TRP A 1 98 ? 0.022 -11.206 1.974 1.00 88.81 98 TRP A CA 1
ATOM 812 C C . TRP A 1 98 ? 0.235 -11.906 3.320 1.00 88.81 98 TRP A C 1
ATOM 814 O O . TRP A 1 98 ? 0.055 -11.293 4.370 1.00 88.81 98 TRP A O 1
ATOM 824 N N . ASP A 1 99 ? 0.687 -13.158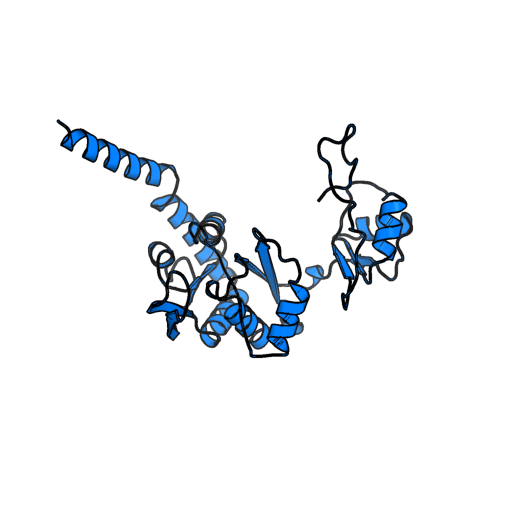 3.290 1.00 86.38 99 ASP A N 1
ATOM 825 C CA . ASP A 1 99 ? 1.000 -13.958 4.465 1.00 86.38 99 ASP A CA 1
ATOM 826 C C . ASP A 1 99 ? 2.265 -13.442 5.176 1.00 86.38 99 ASP A C 1
ATOM 828 O O . ASP A 1 99 ? 2.266 -13.290 6.395 1.00 86.38 99 ASP A O 1
ATOM 832 N N . VAL A 1 100 ? 3.317 -13.102 4.419 1.00 90.75 100 VAL A N 1
ATOM 833 C CA . VAL A 1 100 ? 4.547 -12.467 4.921 1.00 90.75 100 VAL A CA 1
ATOM 834 C C . VAL A 1 100 ? 4.240 -11.090 5.503 1.00 90.75 100 VAL A C 1
ATOM 836 O O . VAL A 1 100 ? 4.720 -10.770 6.589 1.00 90.75 100 VAL A O 1
ATOM 839 N N . LEU A 1 101 ? 3.400 -10.299 4.827 1.00 92.19 101 LEU A N 1
ATOM 840 C CA . LEU A 1 101 ? 2.957 -8.989 5.304 1.00 92.19 101 LEU A CA 1
ATOM 841 C C . LEU A 1 101 ? 2.185 -9.089 6.628 1.00 92.19 101 LEU A C 1
ATOM 843 O O . LEU A 1 101 ? 2.498 -8.354 7.563 1.00 92.19 101 LEU A O 1
ATOM 847 N N . LEU A 1 102 ? 1.216 -10.007 6.731 1.00 89.94 102 LEU A N 1
ATOM 848 C CA . LEU A 1 102 ? 0.467 -10.234 7.970 1.00 89.94 102 LEU A CA 1
ATOM 849 C C . LEU A 1 102 ? 1.375 -10.739 9.097 1.00 89.94 102 LEU A C 1
ATOM 851 O O . LEU A 1 102 ? 1.332 -10.186 10.193 1.00 89.94 102 LEU A O 1
ATOM 855 N N . LYS A 1 103 ? 2.235 -11.734 8.832 1.00 90.31 103 LYS A N 1
ATOM 856 C CA . LYS A 1 103 ? 3.199 -12.265 9.814 1.00 90.31 103 LYS A CA 1
ATOM 857 C C . LYS A 1 103 ? 4.141 -11.175 10.330 1.00 90.31 103 LYS A C 1
ATOM 859 O O . LYS A 1 103 ? 4.353 -11.091 11.535 1.00 90.31 103 LYS A O 1
ATOM 864 N N . ALA A 1 104 ? 4.684 -10.334 9.446 1.00 92.81 104 ALA A N 1
ATOM 865 C CA . ALA A 1 104 ? 5.555 -9.229 9.839 1.00 92.81 104 ALA A CA 1
ATOM 866 C C . ALA A 1 104 ? 4.798 -8.187 10.675 1.00 92.81 104 ALA A C 1
ATOM 868 O O . ALA A 1 104 ? 5.238 -7.852 11.770 1.00 92.81 104 ALA A O 1
ATOM 869 N N . TYR A 1 105 ? 3.633 -7.728 10.209 1.00 92.75 105 TYR A N 1
ATOM 870 C CA . TYR A 1 105 ? 2.832 -6.729 10.920 1.00 92.75 105 TYR A CA 1
ATOM 871 C C . TYR A 1 105 ? 2.400 -7.202 12.317 1.00 92.75 105 TYR A C 1
ATOM 873 O O . TYR A 1 105 ? 2.617 -6.487 13.290 1.00 92.75 105 TYR A O 1
ATOM 881 N N . LEU A 1 106 ? 1.849 -8.417 12.433 1.00 91.19 106 LEU A N 1
ATOM 882 C CA . LEU A 1 106 ? 1.351 -8.970 13.701 1.00 91.19 106 LEU A CA 1
ATOM 883 C C . LEU A 1 106 ? 2.467 -9.306 14.704 1.00 91.19 106 LEU A C 1
ATOM 885 O O . LEU A 1 106 ? 2.216 -9.343 15.906 1.00 91.19 106 LEU A O 1
ATOM 889 N N . LYS A 1 107 ? 3.689 -9.564 14.223 1.00 90.88 107 LYS A N 1
ATOM 890 C CA . LYS A 1 107 ? 4.870 -9.798 15.067 1.00 90.88 107 LYS A CA 1
ATOM 891 C C . LYS A 1 107 ? 5.557 -8.493 15.488 1.00 90.88 107 LYS A C 1
ATOM 893 O O . LYS A 1 107 ? 6.208 -8.472 16.528 1.00 90.88 107 LYS A O 1
ATOM 898 N N . GLU A 1 108 ? 5.424 -7.427 14.696 1.00 93.69 108 GLU A N 1
ATOM 899 C CA . GLU A 1 108 ? 6.066 -6.133 14.949 1.00 93.69 108 GLU A CA 1
ATOM 900 C C . GLU A 1 108 ? 5.205 -5.162 15.757 1.00 93.69 108 GLU A C 1
ATOM 902 O O . GLU A 1 108 ? 5.741 -4.421 16.580 1.00 93.69 108 GLU A O 1
ATOM 907 N N . PHE A 1 109 ? 3.890 -5.141 15.525 1.00 90.62 109 PHE A N 1
ATOM 908 C CA . PHE A 1 109 ? 2.995 -4.130 16.081 1.00 90.62 109 PHE A CA 1
ATOM 909 C C . PHE A 1 109 ? 1.899 -4.732 16.944 1.00 90.62 109 PHE A C 1
ATOM 911 O O . PHE A 1 109 ? 1.245 -5.716 16.603 1.00 90.62 109 PHE A O 1
ATOM 918 N N . SER A 1 110 ? 1.643 -4.053 18.052 1.00 85.88 110 SER A N 1
ATOM 919 C CA . SER A 1 110 ? 0.513 -4.289 18.930 1.00 85.88 110 SER A CA 1
ATOM 920 C C . SER A 1 110 ? -0.407 -3.066 18.943 1.00 85.88 110 SER A C 1
ATOM 922 O O . SER A 1 110 ? -0.114 -2.011 18.381 1.00 85.88 110 SER A O 1
ATOM 924 N N . ARG A 1 111 ? -1.527 -3.165 19.663 1.00 76.62 111 ARG A N 1
ATOM 925 C CA . ARG A 1 111 ? -2.460 -2.042 19.831 1.00 76.62 111 ARG A CA 1
ATOM 926 C C . ARG A 1 111 ? -1.828 -0.803 20.491 1.00 76.62 111 ARG A C 1
ATOM 928 O O . ARG A 1 111 ? -2.373 0.286 20.329 1.00 76.62 111 ARG A O 1
ATOM 935 N N . ILE A 1 112 ? -0.739 -0.945 21.256 1.00 79.88 112 ILE A N 1
ATOM 936 C CA . ILE A 1 112 ? -0.105 0.198 21.942 1.00 79.88 112 ILE A CA 1
ATOM 937 C C . ILE A 1 112 ? 0.734 1.055 20.989 1.00 79.88 112 ILE A C 1
ATOM 939 O O . ILE A 1 112 ? 0.984 2.212 21.299 1.00 79.88 112 ILE A O 1
ATOM 943 N N . ASP A 1 113 ? 1.133 0.502 19.842 1.00 84.88 113 ASP A N 1
ATOM 944 C CA . ASP A 1 113 ? 1.959 1.174 18.840 1.00 84.88 113 ASP A CA 1
ATOM 945 C C . ASP A 1 113 ? 1.173 2.193 17.995 1.00 84.88 113 ASP A C 1
ATOM 947 O O . ASP A 1 113 ? 1.773 2.945 17.236 1.00 84.88 113 ASP A O 1
ATOM 951 N N . GLY A 1 114 ? -0.166 2.199 18.068 1.00 84.56 114 GLY A N 1
ATOM 952 C CA . GLY A 1 114 ? -1.006 3.113 17.282 1.00 84.56 114 GLY A CA 1
ATOM 953 C C . GLY A 1 114 ? -0.932 2.895 15.764 1.00 84.56 114 GLY A C 1
ATOM 954 O O . GLY A 1 114 ? -1.309 3.783 15.003 1.00 84.56 114 GLY A O 1
ATOM 955 N N . VAL A 1 115 ? -0.442 1.739 15.303 1.00 88.94 115 VAL A N 1
ATOM 956 C CA . VAL A 1 115 ? -0.277 1.430 13.874 1.00 88.94 115 VAL A CA 1
ATOM 957 C C . VAL A 1 115 ? -1.443 0.590 13.362 1.00 88.94 115 VAL A C 1
ATOM 959 O O . VAL A 1 115 ? -1.724 -0.478 13.906 1.00 88.94 115 VAL A O 1
ATOM 962 N N . ALA A 1 116 ? -2.057 1.002 12.255 1.00 87.38 116 ALA A N 1
ATOM 963 C CA . ALA A 1 116 ? -3.029 0.203 11.509 1.00 87.38 116 ALA A CA 1
ATOM 964 C C . ALA A 1 116 ? -2.438 -0.339 10.195 1.00 87.38 116 ALA A C 1
ATOM 966 O O . ALA A 1 116 ? -1.633 0.328 9.543 1.00 87.38 116 ALA A O 1
ATOM 967 N N . LEU A 1 117 ? -2.881 -1.527 9.775 1.00 88.12 117 LEU A N 1
ATOM 968 C CA . LEU A 1 117 ? -2.645 -2.077 8.437 1.00 88.12 117 LEU A CA 1
ATOM 969 C C . LEU A 1 117 ? -3.980 -2.230 7.703 1.00 88.12 117 LEU A C 1
ATOM 971 O O . LEU A 1 117 ? -4.822 -3.041 8.083 1.00 88.12 117 LEU A O 1
ATOM 975 N N . TYR A 1 118 ? -4.162 -1.466 6.629 1.00 84.88 118 TYR A N 1
ATOM 976 C CA . TYR A 1 118 ? -5.317 -1.551 5.744 1.00 84.88 118 TYR A CA 1
ATOM 977 C C . TYR A 1 118 ? -4.973 -2.361 4.493 1.00 84.88 118 TYR A C 1
ATOM 979 O O . TYR A 1 118 ? -4.074 -2.014 3.726 1.00 84.88 118 TYR A O 1
ATOM 987 N N . LEU A 1 119 ? -5.713 -3.453 4.294 1.00 82.69 119 LEU A N 1
ATOM 988 C CA . LEU A 1 119 ? -5.611 -4.329 3.131 1.00 82.69 119 LEU A CA 1
ATOM 989 C C . LEU A 1 119 ? -6.774 -4.037 2.180 1.00 82.69 119 LEU A C 1
ATOM 991 O O . LEU A 1 119 ? -7.916 -4.403 2.454 1.00 82.69 119 LEU A O 1
ATOM 995 N N . LEU A 1 120 ? -6.490 -3.377 1.058 1.00 80.88 120 LEU A N 1
ATOM 996 C CA . LEU A 1 120 ? -7.471 -3.163 -0.002 1.00 80.88 120 LEU A CA 1
ATOM 997 C C . LEU A 1 120 ? -7.366 -4.298 -1.022 1.00 80.88 120 LEU A C 1
ATOM 999 O O . LEU A 1 120 ? -6.487 -4.314 -1.887 1.00 80.88 120 LEU A O 1
ATOM 1003 N N . THR A 1 121 ? -8.283 -5.252 -0.907 1.00 77.12 121 THR A N 1
ATOM 1004 C CA . THR A 1 121 ? -8.335 -6.451 -1.744 1.00 77.12 121 THR A CA 1
ATOM 1005 C C . THR A 1 121 ? -9.463 -6.325 -2.766 1.00 77.12 121 THR A C 1
ATOM 1007 O O . THR A 1 121 ? -10.492 -5.704 -2.500 1.00 77.12 121 THR A O 1
ATOM 1010 N N . ASN A 1 122 ? -9.269 -6.867 -3.973 1.00 62.06 122 ASN A N 1
ATOM 1011 C CA . ASN A 1 122 ? -10.234 -6.705 -5.065 1.00 62.06 122 ASN A CA 1
ATOM 1012 C C . ASN A 1 122 ? -10.679 -8.076 -5.622 1.00 62.06 122 ASN A C 1
ATOM 1014 O O . ASN A 1 122 ? -9.897 -8.723 -6.328 1.00 62.06 122 ASN A O 1
ATOM 1018 N N . PRO A 1 123 ? -11.905 -8.551 -5.315 1.00 47.34 123 PRO A N 1
ATOM 1019 C CA . PRO A 1 123 ? -12.418 -9.820 -5.823 1.00 47.34 123 PRO A CA 1
ATOM 1020 C C . PRO A 1 123 ? -12.897 -9.682 -7.269 1.00 47.34 123 PRO A C 1
ATOM 1022 O O . PRO A 1 123 ? -14.052 -9.352 -7.531 1.00 47.34 123 PRO A O 1
ATOM 1025 N N . TYR A 1 124 ? -12.018 -9.995 -8.222 1.00 43.50 124 TYR A N 1
ATOM 1026 C CA . TYR A 1 124 ? -12.426 -10.193 -9.619 1.00 43.50 124 TYR A CA 1
ATOM 1027 C C . TYR A 1 124 ? -12.907 -11.617 -9.936 1.00 43.50 124 TYR A C 1
ATOM 1029 O O . TYR A 1 124 ? -13.419 -11.849 -11.028 1.00 43.50 124 TYR A O 1
ATOM 1037 N N . HIS A 1 125 ? -12.838 -12.541 -8.971 1.00 37.09 125 HIS A N 1
ATOM 1038 C CA . HIS A 1 125 ? -13.525 -13.832 -9.031 1.00 37.09 125 HIS A CA 1
ATOM 1039 C C . HIS A 1 125 ? -14.312 -14.112 -7.748 1.00 37.09 125 HIS A C 1
ATOM 1041 O O . HIS A 1 125 ? -14.113 -13.474 -6.716 1.00 37.09 125 HIS A O 1
ATOM 1047 N N . SER A 1 126 ? -15.294 -15.000 -7.884 1.00 39.16 126 SER A N 1
ATOM 1048 C CA . SER A 1 126 ? -16.457 -15.144 -7.014 1.00 39.16 126 SER A CA 1
ATOM 1049 C C . SER A 1 126 ? -16.169 -15.907 -5.725 1.00 39.16 126 SER A C 1
ATOM 1051 O O . SER A 1 126 ? -16.668 -17.014 -5.540 1.00 39.16 126 SER A O 1
ATOM 1053 N N . ASP A 1 127 ? -15.427 -15.281 -4.822 1.00 43.53 127 ASP A N 1
ATOM 1054 C CA . ASP A 1 127 ? -15.322 -15.723 -3.438 1.00 43.53 127 ASP A CA 1
ATOM 1055 C C . ASP A 1 127 ? -15.567 -14.536 -2.495 1.00 43.53 127 ASP A C 1
ATOM 1057 O O . ASP A 1 127 ? -15.219 -13.394 -2.810 1.00 43.53 127 ASP A O 1
ATOM 1061 N N . ARG A 1 128 ? -16.275 -14.779 -1.390 1.00 44.72 128 ARG A N 1
ATOM 1062 C CA . ARG A 1 128 ? -16.748 -13.735 -0.461 1.00 44.72 128 ARG A CA 1
ATOM 1063 C C . ARG A 1 128 ? -16.239 -13.911 0.963 1.00 44.72 128 ARG A C 1
ATOM 1065 O O . ARG A 1 128 ? -16.512 -13.041 1.788 1.00 44.72 128 ARG A O 1
ATOM 1072 N N . ASP A 1 129 ? -15.519 -14.990 1.243 1.00 51.41 129 ASP A N 1
ATOM 1073 C CA . ASP A 1 129 ? -15.124 -15.340 2.600 1.00 51.41 129 ASP A CA 1
ATOM 1074 C C . ASP A 1 129 ? -13.672 -14.950 2.910 1.00 51.41 129 ASP A C 1
ATOM 1076 O O . ASP A 1 129 ? -12.748 -15.762 2.934 1.00 51.41 129 ASP A O 1
ATOM 1080 N N . PHE A 1 130 ? -13.460 -13.648 3.106 1.00 54.28 130 PHE A N 1
ATOM 1081 C CA . PHE A 1 130 ? -12.167 -13.109 3.542 1.00 54.28 130 PHE A CA 1
ATOM 1082 C C . PHE A 1 130 ? -11.946 -13.257 5.050 1.00 54.28 130 PHE A C 1
ATOM 1084 O O . PHE A 1 130 ? -10.804 -13.263 5.500 1.00 54.28 130 PHE A O 1
ATOM 1091 N N . GLY A 1 131 ? -13.033 -13.326 5.826 1.00 47.56 131 GLY A N 1
ATOM 1092 C CA . GLY A 1 131 ? -12.977 -13.410 7.282 1.00 47.56 131 GLY A CA 1
ATOM 1093 C C . GLY A 1 131 ? -12.426 -14.756 7.722 1.00 47.56 131 GLY A C 1
ATOM 1094 O O . GLY A 1 131 ? -11.425 -14.794 8.437 1.00 47.56 131 GLY A O 1
ATOM 1095 N N . ASN A 1 132 ? -13.015 -15.846 7.221 1.00 48.59 132 ASN A N 1
ATOM 1096 C CA . ASN A 1 132 ? -12.578 -17.182 7.599 1.00 48.59 132 ASN A CA 1
ATOM 1097 C C . ASN A 1 132 ? -11.165 -17.468 7.082 1.00 48.59 132 ASN A C 1
ATOM 1099 O O . ASN A 1 132 ? -10.359 -17.934 7.864 1.00 48.59 132 ASN A O 1
ATOM 1103 N N . LYS A 1 133 ? -10.770 -17.015 5.883 1.00 52.38 133 LYS A N 1
ATOM 1104 C CA . LYS A 1 133 ? -9.382 -17.181 5.390 1.00 52.38 133 LYS A CA 1
ATOM 1105 C C . LYS A 1 133 ? -8.302 -16.496 6.237 1.00 52.38 133 LYS A C 1
ATOM 1107 O O . LYS A 1 133 ? -7.154 -16.931 6.224 1.00 52.38 133 LYS A O 1
ATOM 1112 N N . ILE A 1 134 ? -8.632 -15.419 6.955 1.00 50.66 134 ILE A N 1
ATOM 1113 C CA . ILE A 1 134 ? -7.699 -14.763 7.889 1.00 50.66 134 ILE A CA 1
ATOM 1114 C C . ILE A 1 134 ? -7.674 -15.498 9.236 1.00 50.66 134 ILE A C 1
ATOM 1116 O O . ILE A 1 134 ? -6.611 -15.595 9.844 1.00 50.66 134 ILE A O 1
ATOM 1120 N N . VAL A 1 135 ? -8.812 -16.035 9.684 1.00 49.66 135 VAL A N 1
ATOM 1121 C CA . VAL A 1 135 ? -8.913 -16.853 10.905 1.00 49.66 135 VAL A CA 1
ATOM 1122 C C . VAL A 1 135 ? -8.235 -18.215 10.701 1.00 49.66 135 VAL A C 1
ATOM 1124 O O . VAL A 1 135 ? -7.327 -18.544 11.452 1.00 49.66 135 VAL A O 1
ATOM 1127 N N . GLU A 1 136 ? -8.547 -18.932 9.620 1.00 50.56 136 GLU A N 1
ATOM 1128 C CA . GLU A 1 136 ? -7.886 -20.166 9.171 1.00 50.56 136 GLU A CA 1
ATOM 1129 C C . GLU A 1 136 ? -6.371 -19.979 9.030 1.00 50.56 136 GLU A C 1
ATOM 1131 O O . GLU A 1 136 ? -5.6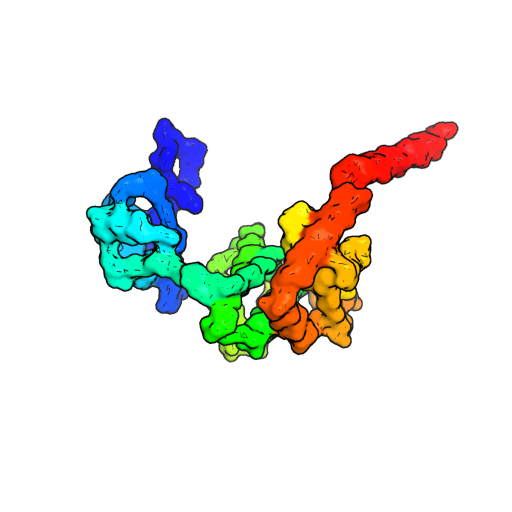14 -20.825 9.476 1.00 50.56 136 GLU A O 1
ATOM 1136 N N . PHE A 1 137 ? -5.888 -18.851 8.497 1.00 49.12 137 PHE A N 1
ATOM 1137 C CA . PHE A 1 137 ? -4.445 -18.580 8.427 1.00 49.12 137 PHE A CA 1
ATOM 1138 C C . PHE A 1 137 ? -3.774 -18.391 9.803 1.00 49.12 137 PHE A C 1
ATOM 1140 O O . PHE A 1 137 ? -2.568 -18.608 9.941 1.00 49.12 137 PHE A O 1
ATOM 1147 N N . VAL A 1 138 ? -4.532 -17.952 10.812 1.00 51.62 138 VAL A N 1
ATOM 1148 C CA . VAL A 1 138 ? -4.068 -17.808 12.201 1.00 51.62 138 VAL A CA 1
ATOM 1149 C C . VAL A 1 138 ? -4.182 -19.128 12.973 1.00 51.62 138 VAL A C 1
ATOM 1151 O O . VAL A 1 138 ? -3.383 -19.361 13.880 1.00 51.62 138 VAL A O 1
ATOM 1154 N N . GLU A 1 139 ? -5.139 -19.986 12.617 1.00 44.28 139 GLU A N 1
ATOM 1155 C CA . GLU A 1 139 ? -5.466 -21.220 13.340 1.00 44.28 139 GLU A CA 1
ATOM 1156 C C . GLU A 1 139 ? -4.840 -22.488 12.726 1.00 44.28 139 GLU A C 1
ATOM 1158 O O . GLU A 1 139 ? -4.474 -23.386 13.482 1.00 44.28 139 GLU A O 1
ATOM 1163 N N . ASP A 1 140 ? -4.647 -22.551 11.402 1.00 43.44 140 ASP A N 1
ATOM 1164 C CA . ASP A 1 140 ? -4.253 -23.764 10.673 1.00 43.44 140 ASP A CA 1
ATOM 1165 C C . ASP A 1 140 ? -3.201 -23.522 9.568 1.00 43.44 140 ASP A C 1
ATOM 1167 O O . ASP A 1 140 ? -3.396 -22.836 8.561 1.00 43.44 140 ASP A O 1
ATOM 1171 N N . THR A 1 141 ? -2.047 -24.174 9.710 1.00 47.03 141 THR A N 1
ATOM 1172 C CA . THR A 1 141 ? -1.001 -24.213 8.679 1.00 47.03 141 THR A CA 1
ATOM 1173 C C . THR A 1 141 ? -1.229 -25.393 7.723 1.00 47.03 141 THR A C 1
ATOM 1175 O O . THR A 1 141 ? -0.688 -26.471 7.981 1.00 47.03 141 THR A O 1
ATOM 1178 N N . GLY A 1 142 ? -1.985 -25.217 6.620 1.00 46.38 142 GLY A N 1
ATOM 1179 C CA . GLY A 1 142 ? -2.317 -26.367 5.750 1.00 46.38 142 GLY A CA 1
ATOM 1180 C C . GLY A 1 142 ? -2.999 -26.205 4.369 1.00 46.38 142 GLY A C 1
ATOM 1181 O O . GLY A 1 142 ? -3.582 -27.191 3.937 1.00 46.38 142 GLY A O 1
ATOM 1182 N N . ILE A 1 143 ? -2.856 -25.069 3.651 1.00 41.34 143 ILE A N 1
ATOM 1183 C CA . ILE A 1 143 ? -3.148 -24.873 2.185 1.00 41.34 143 ILE A CA 1
ATOM 1184 C C . ILE A 1 143 ? -4.638 -25.115 1.746 1.00 41.34 143 ILE A C 1
ATOM 1186 O O . ILE A 1 143 ? -5.478 -25.274 2.621 1.00 41.34 143 ILE A O 1
ATOM 1190 N N . GLU A 1 144 ? -5.154 -25.008 0.499 1.00 32.03 144 GLU A N 1
ATOM 1191 C CA . GLU A 1 144 ? -4.632 -24.954 -0.897 1.00 32.03 144 GLU A CA 1
ATOM 1192 C C . GLU A 1 144 ? -5.590 -24.159 -1.865 1.00 32.03 144 GLU A C 1
ATOM 1194 O O . GLU A 1 144 ? -6.465 -23.438 -1.387 1.00 32.03 144 GLU A O 1
ATOM 1199 N N . GLU A 1 145 ? -5.460 -24.226 -3.210 1.00 34.53 145 GLU A N 1
ATOM 1200 C CA . GLU A 1 145 ? -6.255 -23.426 -4.201 1.00 34.53 145 GLU A CA 1
ATOM 1201 C C . GLU A 1 145 ? -6.711 -24.206 -5.468 1.00 34.53 145 GLU A C 1
ATOM 1203 O O . GLU A 1 145 ? -6.237 -25.314 -5.717 1.00 34.53 145 GLU A O 1
ATOM 1208 N N . PRO A 1 146 ? -7.640 -23.654 -6.297 1.00 35.12 146 PRO A N 1
ATOM 1209 C CA . PRO A 1 146 ? -7.220 -23.127 -7.626 1.00 35.12 146 PRO A CA 1
ATOM 1210 C C . PRO A 1 146 ? -8.089 -21.969 -8.218 1.00 35.12 146 PRO A C 1
ATOM 1212 O O . PRO A 1 146 ? -9.190 -21.716 -7.737 1.00 35.12 146 PRO A O 1
ATOM 1215 N N . VAL A 1 147 ? -7.838 -21.318 -9.378 1.00 27.44 147 VAL A N 1
ATOM 1216 C CA . VAL A 1 147 ? -6.654 -20.760 -10.106 1.00 27.44 147 VAL A CA 1
ATOM 1217 C C . VAL A 1 147 ? -7.181 -20.038 -11.383 1.00 27.44 147 VAL A C 1
ATOM 1219 O O . VAL A 1 147 ? -7.879 -20.687 -12.162 1.00 27.44 147 VAL A O 1
ATOM 1222 N N . LYS A 1 148 ? -6.825 -18.757 -11.669 1.00 30.25 148 LYS A N 1
ATOM 1223 C CA . LYS A 1 148 ? -6.555 -18.205 -13.043 1.00 30.25 148 LYS A CA 1
ATOM 1224 C C . LYS A 1 148 ? -6.096 -16.723 -13.125 1.00 30.25 148 LYS A C 1
ATOM 1226 O O . LYS A 1 148 ? -6.253 -15.934 -12.194 1.00 30.25 148 LYS A O 1
ATOM 1231 N N . GLU A 1 149 ? -5.505 -16.420 -14.290 1.00 29.06 149 GLU A N 1
ATOM 1232 C CA . GLU A 1 149 ? -4.570 -15.345 -14.696 1.00 29.06 149 GLU A CA 1
ATOM 1233 C C . GLU A 1 149 ? -4.871 -13.868 -14.349 1.00 29.06 149 GLU A C 1
ATOM 1235 O O . GLU A 1 149 ? -5.995 -13.448 -14.086 1.00 29.06 149 GLU A O 1
ATOM 1240 N N . GLU A 1 150 ? -3.814 -13.044 -14.406 1.00 33.12 150 GLU A N 1
ATOM 1241 C CA . GLU A 1 150 ? -3.812 -11.613 -14.079 1.00 33.12 150 GLU A CA 1
ATOM 1242 C C . GLU A 1 150 ? -2.888 -10.830 -15.045 1.00 33.12 150 GLU A C 1
ATOM 1244 O O . GLU A 1 150 ? -1.785 -11.285 -15.352 1.00 33.12 150 GLU A O 1
ATOM 1249 N N . LYS A 1 151 ? -3.286 -9.630 -15.500 1.00 32.25 151 LYS A N 1
ATOM 1250 C CA . LYS A 1 151 ? -2.411 -8.728 -16.280 1.00 32.25 151 LYS A CA 1
ATOM 1251 C C . LYS A 1 151 ? -1.712 -7.698 -15.381 1.00 32.25 151 LYS A C 1
ATOM 1253 O O . LYS A 1 151 ? -2.353 -6.758 -14.927 1.00 32.25 151 LYS A O 1
ATOM 1258 N N . GLY A 1 152 ? -0.387 -7.815 -15.257 1.00 33.91 152 GLY A N 1
ATOM 1259 C CA . GLY A 1 152 ? 0.533 -6.701 -14.965 1.00 33.91 152 GLY A CA 1
ATOM 1260 C C . GLY A 1 152 ? 0.484 -6.099 -13.553 1.00 33.91 152 GLY A C 1
ATOM 1261 O O . GLY A 1 152 ? -0.163 -5.077 -13.326 1.00 33.91 152 GLY A O 1
ATOM 1262 N N . GLY A 1 153 ? 1.260 -6.667 -12.625 1.00 43.81 153 GLY A N 1
ATOM 1263 C CA . GLY A 1 153 ? 1.556 -6.032 -11.336 1.00 43.81 153 GLY A CA 1
ATOM 1264 C C . GLY A 1 153 ? 2.498 -4.828 -11.485 1.00 43.81 153 GLY A C 1
ATOM 1265 O O . GLY A 1 153 ? 3.426 -4.870 -12.285 1.00 43.81 153 GLY A O 1
ATOM 1266 N N . GLY A 1 154 ? 2.255 -3.764 -10.713 1.00 47.19 154 GLY A N 1
ATOM 1267 C CA . GLY A 1 154 ? 3.089 -2.550 -10.686 1.00 47.19 154 GLY A CA 1
ATOM 1268 C C . GLY A 1 154 ? 2.301 -1.259 -10.445 1.00 47.19 154 GLY A C 1
ATOM 1269 O O . GLY A 1 154 ? 2.814 -0.341 -9.810 1.00 47.19 154 GLY A O 1
ATOM 1270 N N . ARG A 1 155 ? 1.026 -1.216 -10.866 1.00 57.38 155 ARG A N 1
ATOM 1271 C CA . ARG A 1 155 ? 0.168 -0.018 -10.759 1.00 57.38 155 ARG A CA 1
ATOM 1272 C C . ARG A 1 155 ? 0.101 0.584 -9.344 1.00 57.38 155 ARG A C 1
ATOM 1274 O O . ARG A 1 155 ? 0.426 1.761 -9.242 1.00 57.38 155 ARG A O 1
ATOM 1281 N N . PRO A 1 156 ? -0.158 -0.179 -8.257 1.00 74.88 156 PRO A N 1
ATOM 1282 C CA . PRO A 1 156 ? -0.236 0.411 -6.917 1.00 74.88 156 PRO A CA 1
ATOM 1283 C C . PRO A 1 156 ? 1.070 1.068 -6.448 1.00 74.88 156 PRO A C 1
ATOM 1285 O O . PRO A 1 156 ? 1.028 2.078 -5.754 1.00 74.88 156 PRO A O 1
ATOM 1288 N N . LEU A 1 157 ? 2.232 0.528 -6.841 1.00 83.88 157 LEU A N 1
ATOM 1289 C CA . LEU A 1 157 ? 3.534 1.088 -6.463 1.00 83.88 157 LEU A CA 1
ATOM 1290 C C . LEU A 1 157 ? 3.829 2.378 -7.232 1.00 83.88 157 LEU A C 1
ATOM 1292 O O . LEU A 1 157 ? 4.182 3.382 -6.622 1.00 83.88 157 LEU A O 1
ATOM 1296 N N . VAL A 1 158 ? 3.635 2.375 -8.554 1.00 84.81 158 VAL A N 1
ATOM 1297 C CA . VAL A 1 158 ? 3.839 3.567 -9.395 1.00 84.81 158 VAL A CA 1
ATOM 1298 C C . VAL A 1 158 ? 2.855 4.681 -9.022 1.00 84.81 158 VAL A C 1
ATOM 1300 O O . VAL A 1 158 ? 3.241 5.848 -8.975 1.00 84.81 158 VAL A O 1
ATOM 1303 N N . GLU A 1 159 ? 1.606 4.337 -8.695 1.00 82.94 159 GLU A N 1
ATOM 1304 C CA . GLU A 1 159 ? 0.598 5.269 -8.177 1.00 82.94 159 GLU A CA 1
ATOM 1305 C C . GLU A 1 159 ? 1.024 5.855 -6.821 1.00 82.94 159 GLU A C 1
ATOM 1307 O O . GLU A 1 159 ? 1.066 7.077 -6.680 1.00 82.94 159 GLU A O 1
ATOM 1312 N N . ALA A 1 160 ? 1.428 5.022 -5.853 1.00 87.75 160 ALA A N 1
ATOM 1313 C CA . ALA A 1 160 ? 1.893 5.483 -4.542 1.00 87.75 160 ALA A CA 1
ATOM 1314 C C . ALA A 1 160 ? 3.120 6.410 -4.643 1.00 87.75 160 ALA A C 1
ATOM 1316 O O . ALA A 1 160 ? 3.107 7.512 -4.088 1.00 87.75 160 ALA A O 1
ATOM 1317 N N . MET A 1 161 ? 4.133 6.024 -5.427 1.00 91.00 161 MET A N 1
ATOM 1318 C CA . MET A 1 161 ? 5.314 6.854 -5.699 1.00 91.00 161 MET A CA 1
ATOM 1319 C C . MET A 1 161 ? 4.929 8.182 -6.369 1.00 91.00 161 MET A C 1
ATOM 1321 O O . MET A 1 161 ? 5.399 9.242 -5.964 1.00 91.00 161 MET A O 1
ATOM 1325 N N . SER A 1 162 ? 4.014 8.161 -7.344 1.00 87.38 162 SER A N 1
ATOM 1326 C CA . SER A 1 162 ? 3.514 9.374 -8.017 1.00 87.38 162 SER A CA 1
ATOM 1327 C C . SER A 1 162 ? 2.724 10.307 -7.088 1.00 87.38 162 SER A C 1
ATOM 1329 O O . SER A 1 162 ? 2.648 11.511 -7.342 1.00 87.38 162 SER A O 1
ATOM 1331 N N . MET A 1 163 ? 2.166 9.777 -5.997 1.00 86.88 163 MET A N 1
ATOM 1332 C CA . MET A 1 163 ? 1.451 10.527 -4.959 1.00 86.88 163 MET A CA 1
ATOM 1333 C C . MET A 1 163 ? 2.360 11.019 -3.818 1.00 86.88 163 MET A C 1
ATOM 1335 O O . MET A 1 163 ? 1.864 11.568 -2.837 1.00 86.88 163 MET A O 1
ATOM 1339 N N . SER A 1 164 ? 3.684 10.895 -3.965 1.00 93.00 164 SER A N 1
ATOM 1340 C CA . SER A 1 164 ? 4.696 11.197 -2.941 1.00 93.00 164 SER A CA 1
ATOM 1341 C C . SER A 1 164 ? 4.647 10.310 -1.688 1.00 93.00 164 SER A C 1
ATOM 1343 O O . SER A 1 164 ? 5.141 10.725 -0.638 1.00 93.00 164 SER A O 1
ATOM 1345 N N . LEU A 1 165 ? 4.055 9.115 -1.758 1.00 91.69 165 LEU A N 1
ATOM 1346 C CA . LEU A 1 165 ? 3.970 8.216 -0.606 1.00 91.69 165 LEU A CA 1
ATOM 1347 C C . LEU A 1 165 ? 5.277 7.417 -0.431 1.00 91.69 165 LEU A C 1
ATOM 1349 O O . LEU A 1 165 ? 5.866 7.000 -1.432 1.00 91.69 165 LEU A O 1
ATOM 1353 N N . PRO A 1 166 ? 5.732 7.159 0.811 1.00 95.25 166 PRO A N 1
ATOM 1354 C CA . PRO A 1 166 ? 6.819 6.217 1.061 1.00 95.25 166 PRO A CA 1
ATOM 1355 C C . PRO A 1 166 ? 6.374 4.801 0.674 1.00 95.25 166 PRO A C 1
ATOM 1357 O O . PRO A 1 166 ? 5.262 4.391 1.009 1.00 95.25 166 PRO A O 1
ATOM 1360 N N . VAL A 1 167 ? 7.236 4.034 0.000 1.00 95.75 167 VAL A N 1
ATOM 1361 C CA . VAL A 1 167 ? 6.918 2.662 -0.434 1.00 95.75 167 VAL A CA 1
ATOM 1362 C C . VAL A 1 167 ? 7.938 1.650 0.085 1.00 95.75 167 VAL A C 1
ATOM 1364 O O . VAL A 1 167 ? 9.141 1.816 -0.108 1.00 95.75 167 VAL A O 1
ATOM 1367 N N . ILE A 1 168 ? 7.440 0.583 0.717 1.00 96.75 168 ILE A N 1
ATOM 1368 C CA . ILE A 1 168 ? 8.180 -0.661 0.969 1.00 96.75 168 ILE A CA 1
ATOM 1369 C C . ILE A 1 168 ? 7.714 -1.670 -0.082 1.00 96.75 168 ILE A C 1
ATOM 1371 O O . ILE A 1 168 ? 6.510 -1.873 -0.248 1.00 96.75 168 ILE A O 1
ATOM 1375 N N . ALA A 1 169 ? 8.642 -2.302 -0.797 1.00 93.94 169 ALA A N 1
ATOM 1376 C CA . ALA A 1 169 ? 8.313 -3.298 -1.815 1.00 93.94 169 ALA A CA 1
ATOM 1377 C C . ALA A 1 169 ? 9.473 -4.269 -2.038 1.00 93.94 169 ALA A C 1
ATOM 1379 O O . ALA A 1 169 ? 10.635 -3.882 -1.929 1.00 93.94 169 ALA A O 1
ATOM 1380 N N . THR A 1 170 ? 9.166 -5.527 -2.364 1.00 92.31 170 THR A N 1
ATOM 1381 C CA . THR A 1 170 ? 10.174 -6.558 -2.644 1.00 92.31 170 THR A CA 1
ATOM 1382 C C . THR A 1 170 ? 11.090 -6.126 -3.788 1.00 92.31 170 THR A C 1
ATOM 1384 O O . THR A 1 170 ? 10.620 -5.812 -4.882 1.00 92.31 170 THR A O 1
ATOM 1387 N N . ASN A 1 171 ? 12.399 -6.139 -3.539 1.00 92.00 171 ASN A N 1
ATOM 1388 C CA . ASN A 1 171 ? 13.437 -5.729 -4.479 1.00 92.00 171 ASN A CA 1
ATOM 1389 C C . ASN A 1 171 ? 13.702 -6.832 -5.524 1.00 92.00 171 ASN A C 1
ATOM 1391 O O . ASN A 1 171 ? 14.750 -7.478 -5.521 1.00 92.00 171 ASN A O 1
ATOM 1395 N N . TRP A 1 172 ? 12.698 -7.122 -6.356 1.00 89.62 172 TRP A N 1
ATOM 1396 C CA . TRP A 1 172 ? 12.717 -8.216 -7.325 1.00 89.62 172 TRP A CA 1
ATOM 1397 C C . TRP A 1 172 ? 11.834 -7.935 -8.545 1.00 89.62 172 TRP A C 1
ATOM 1399 O O . TRP A 1 172 ? 10.705 -7.469 -8.396 1.00 89.62 172 TRP A O 1
ATOM 1409 N N . SER A 1 173 ? 12.299 -8.333 -9.737 1.00 88.31 173 SER A N 1
ATOM 1410 C CA . SER A 1 173 ? 11.589 -8.160 -11.017 1.00 88.31 173 SER A CA 1
ATOM 1411 C C . SER A 1 173 ? 11.262 -6.683 -11.314 1.00 88.31 173 SER A C 1
ATOM 1413 O O . SER A 1 173 ? 11.948 -5.801 -10.818 1.00 88.31 173 SER A O 1
ATOM 1415 N N . GLY A 1 174 ? 10.238 -6.389 -12.123 1.00 83.56 174 GLY A N 1
ATOM 1416 C CA . GLY A 1 174 ? 9.915 -5.041 -12.631 1.00 83.56 174 GLY A CA 1
ATOM 1417 C C . GLY A 1 174 ? 10.070 -3.850 -11.658 1.00 83.56 174 GLY A C 1
ATOM 1418 O O . GLY A 1 174 ? 10.568 -2.814 -12.096 1.00 83.56 174 GLY A O 1
ATOM 1419 N N . PRO A 1 175 ? 9.712 -3.951 -10.360 1.00 88.44 175 PRO A N 1
ATOM 1420 C CA . PRO A 1 175 ? 9.998 -2.910 -9.372 1.00 88.44 175 PRO A CA 1
ATOM 1421 C C . PRO A 1 175 ? 11.463 -2.441 -9.277 1.00 88.44 175 PRO A C 1
ATOM 1423 O O . PRO A 1 175 ? 11.692 -1.266 -8.992 1.00 88.44 175 PRO A O 1
ATOM 1426 N N . THR A 1 176 ? 12.456 -3.289 -9.569 1.00 89.81 176 THR A N 1
ATOM 1427 C CA . THR A 1 176 ? 13.885 -2.911 -9.516 1.00 89.81 176 THR A CA 1
ATOM 1428 C C . THR A 1 176 ? 14.277 -1.843 -10.542 1.00 89.81 176 THR A C 1
ATOM 1430 O O . THR A 1 176 ? 15.309 -1.201 -10.390 1.00 89.81 176 THR A O 1
ATOM 1433 N N . GLU A 1 177 ? 13.464 -1.616 -11.580 1.00 88.56 177 GLU A N 1
ATOM 1434 C CA . GLU A 1 177 ? 13.699 -0.569 -12.587 1.00 88.56 177 GLU A CA 1
ATOM 1435 C C . GLU A 1 177 ? 13.519 0.854 -12.029 1.00 88.56 177 GLU A C 1
ATOM 1437 O O . GLU A 1 177 ? 14.055 1.829 -12.574 1.00 88.56 177 GLU A O 1
ATOM 1442 N N . TYR A 1 178 ? 12.737 1.000 -10.954 1.00 90.31 178 TYR A N 1
ATOM 1443 C CA . TYR A 1 178 ? 12.327 2.300 -10.424 1.00 90.31 178 TYR A CA 1
ATOM 1444 C C . TYR A 1 178 ? 12.500 2.479 -8.911 1.00 90.31 178 TYR A C 1
ATOM 1446 O O . TYR A 1 178 ? 12.605 3.625 -8.467 1.00 90.31 178 TYR A O 1
ATOM 1454 N N . LEU A 1 179 ? 12.573 1.398 -8.133 1.00 93.62 179 LEU A N 1
ATOM 1455 C CA . LEU A 1 179 ? 12.879 1.449 -6.704 1.00 93.62 179 LEU A CA 1
ATOM 1456 C C . LEU A 1 179 ? 14.385 1.615 -6.471 1.00 93.62 179 LEU A C 1
ATOM 1458 O O . LEU A 1 179 ? 15.200 0.881 -7.024 1.00 93.62 179 LEU A O 1
ATOM 1462 N N . THR A 1 180 ? 14.752 2.569 -5.621 1.00 96.19 180 THR A N 1
ATOM 1463 C CA . THR A 1 180 ? 16.122 2.783 -5.137 1.00 96.19 180 THR A CA 1
ATOM 1464 C C . THR A 1 180 ? 16.120 3.040 -3.632 1.00 96.19 180 THR A C 1
ATOM 1466 O O . THR A 1 180 ? 15.10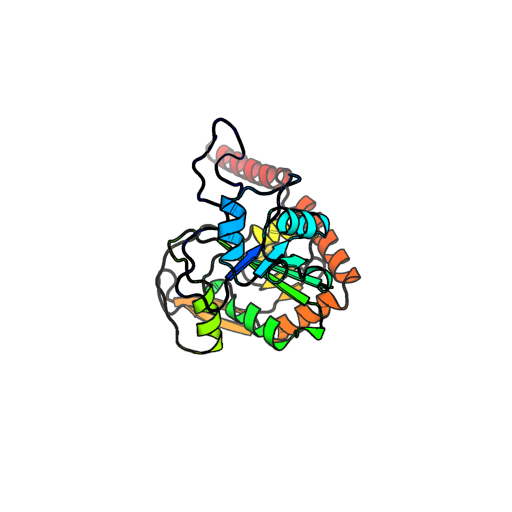4 3.452 -3.070 1.00 96.19 180 THR A O 1
ATOM 1469 N N . GLU A 1 181 ? 17.268 2.873 -2.975 1.00 96.31 181 GLU A N 1
ATOM 1470 C CA . GLU A 1 181 ? 17.444 3.255 -1.563 1.00 96.31 181 GLU A CA 1
ATOM 1471 C C . GLU A 1 181 ? 17.249 4.767 -1.314 1.00 96.31 181 GLU A C 1
ATOM 1473 O O . GLU A 1 181 ? 16.977 5.173 -0.191 1.00 96.31 181 GLU A O 1
ATOM 1478 N N . GLU A 1 182 ? 17.344 5.626 -2.338 1.00 97.00 18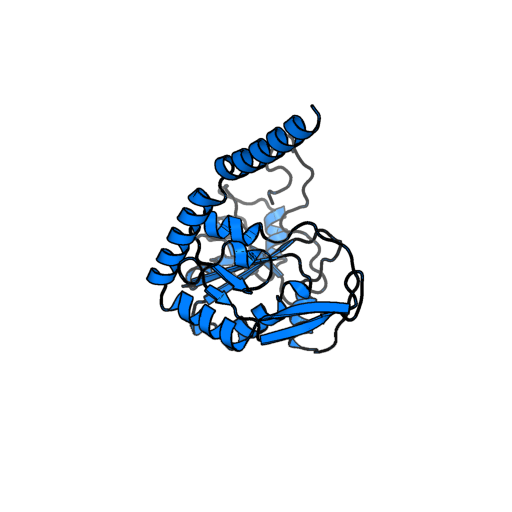2 GLU A N 1
ATOM 1479 C CA . GLU A 1 182 ? 17.072 7.067 -2.193 1.00 97.00 182 GLU A CA 1
ATOM 1480 C C . GLU A 1 182 ? 15.572 7.401 -2.223 1.00 97.00 182 GLU A C 1
ATOM 1482 O O . GLU A 1 182 ? 15.147 8.407 -1.653 1.00 97.00 182 GLU A O 1
ATOM 1487 N N . ASN A 1 183 ? 14.766 6.594 -2.922 1.00 96.75 183 ASN A N 1
ATOM 1488 C CA . ASN A 1 183 ? 13.369 6.914 -3.239 1.00 96.75 183 ASN A CA 1
ATOM 1489 C C . ASN A 1 183 ? 12.345 5.940 -2.630 1.00 96.75 183 ASN A C 1
ATOM 1491 O O . ASN A 1 183 ? 11.140 6.166 -2.711 1.00 96.75 183 ASN A O 1
ATOM 1495 N N . SER A 1 184 ? 12.804 4.857 -2.007 1.00 97.25 184 SER A N 1
ATOM 1496 C CA . SER A 1 184 ? 11.957 3.777 -1.505 1.00 97.25 184 SER A CA 1
ATOM 1497 C C . SER A 1 184 ? 12.651 2.991 -0.393 1.00 97.25 184 SER A C 1
ATOM 1499 O O . SER A 1 184 ? 13.760 3.334 0.014 1.00 97.25 184 SER A O 1
ATOM 1501 N N . TYR A 1 185 ? 12.003 1.927 0.078 1.00 97.62 185 TYR A N 1
ATOM 1502 C CA . TYR A 1 185 ? 12.558 0.931 0.990 1.00 97.62 185 TYR A CA 1
ATOM 1503 C C . TYR A 1 185 ? 12.541 -0.454 0.308 1.00 97.62 185 TYR A C 1
ATOM 1505 O O . TYR A 1 185 ? 11.552 -1.190 0.430 1.00 97.62 185 TYR A O 1
ATOM 1513 N N . PRO A 1 186 ? 13.591 -0.813 -0.457 1.00 95.56 186 PRO A N 1
ATOM 1514 C CA . PRO A 1 186 ? 13.666 -2.082 -1.176 1.00 95.56 186 PRO A CA 1
ATOM 1515 C C . PRO A 1 186 ? 13.798 -3.272 -0.209 1.00 95.56 186 PRO A C 1
ATOM 1517 O O . PRO A 1 186 ? 14.843 -3.523 0.389 1.00 95.56 186 PRO A O 1
ATOM 1520 N N . LEU A 1 187 ? 12.731 -4.056 -0.064 1.00 94.56 187 LEU A N 1
ATOM 1521 C CA . LEU A 1 187 ? 12.716 -5.238 0.794 1.00 94.56 187 LEU A CA 1
ATOM 1522 C C . LEU A 1 187 ? 13.503 -6.377 0.139 1.00 94.56 187 LEU A C 1
ATOM 1524 O O . LEU A 1 187 ? 13.106 -6.911 -0.899 1.00 94.56 187 LEU A O 1
ATOM 1528 N N . LEU A 1 188 ? 14.610 -6.771 0.766 1.00 88.56 188 LEU A N 1
ATOM 1529 C CA . LEU A 1 188 ? 15.456 -7.853 0.271 1.00 88.56 188 LEU A CA 1
ATOM 1530 C C . LEU A 1 188 ? 14.741 -9.214 0.306 1.00 88.56 188 LEU A C 1
ATOM 1532 O O . LEU A 1 188 ? 14.038 -9.560 1.259 1.00 88.56 188 LEU A O 1
ATOM 1536 N N . VAL A 1 189 ? 14.995 -9.995 -0.740 1.00 87.06 189 VAL A N 1
ATOM 1537 C CA . VAL A 1 189 ? 14.587 -11.395 -0.880 1.00 87.06 189 VAL A CA 1
ATOM 1538 C C . VAL A 1 189 ? 15.500 -12.270 -0.016 1.00 87.06 189 VAL A C 1
ATOM 1540 O O . VAL A 1 189 ? 16.718 -12.091 -0.051 1.00 87.06 189 VAL A O 1
ATOM 1543 N N . ASP A 1 190 ? 14.936 -13.206 0.749 1.00 82.81 190 ASP A N 1
ATOM 1544 C CA . ASP A 1 190 ? 15.726 -14.163 1.544 1.00 82.81 190 ASP A CA 1
ATOM 1545 C C . ASP A 1 190 ? 16.088 -15.412 0.742 1.00 82.81 190 ASP A C 1
ATOM 1547 O O . ASP A 1 190 ? 17.201 -15.926 0.853 1.00 82.81 190 ASP A O 1
ATOM 1551 N N . ARG A 1 191 ? 15.155 -15.903 -0.080 1.00 86.06 191 ARG A N 1
ATOM 1552 C CA . ARG A 1 191 ? 15.365 -17.062 -0.952 1.00 86.06 191 ARG A CA 1
ATOM 1553 C C . ARG A 1 191 ? 14.453 -17.025 -2.171 1.00 86.06 191 ARG A C 1
ATOM 1555 O O . ARG A 1 191 ? 13.457 -16.306 -2.206 1.00 86.06 191 ARG A O 1
ATOM 1562 N N . MET A 1 192 ? 14.791 -17.852 -3.151 1.00 88.38 192 MET A N 1
ATOM 1563 C CA . MET A 1 192 ? 13.916 -18.162 -4.275 1.00 88.38 192 MET A CA 1
ATOM 1564 C C . MET A 1 192 ? 13.243 -19.510 -4.018 1.00 88.38 192 MET A C 1
ATOM 1566 O O . MET A 1 192 ? 13.941 -20.499 -3.794 1.00 88.38 192 MET A O 1
ATOM 1570 N N . SER A 1 193 ? 11.916 -19.558 -4.088 1.00 84.50 193 SER A N 1
ATOM 1571 C CA . SER A 1 193 ? 11.145 -20.801 -3.999 1.00 84.50 193 SER A CA 1
ATOM 1572 C C . SER A 1 193 ? 10.645 -21.231 -5.365 1.00 84.50 193 SER A C 1
ATOM 1574 O O . SER A 1 193 ? 10.265 -20.408 -6.199 1.00 84.50 193 SER A O 1
ATOM 1576 N N . LYS A 1 194 ? 10.658 -22.543 -5.600 1.00 87.94 194 LYS A N 1
ATOM 1577 C CA . LYS A 1 194 ? 10.176 -23.128 -6.846 1.00 87.94 194 LYS A CA 1
ATOM 1578 C C . LYS A 1 194 ? 8.650 -23.151 -6.850 1.00 87.94 194 LYS A C 1
ATOM 1580 O O . LYS A 1 194 ? 8.034 -23.611 -5.895 1.00 87.94 194 LYS A O 1
ATOM 1585 N N . VAL A 1 195 ? 8.054 -22.689 -7.942 1.00 82.44 195 VAL A N 1
ATOM 1586 C CA . VAL A 1 195 ? 6.627 -22.860 -8.208 1.00 82.44 195 VAL A CA 1
ATOM 1587 C C . VAL A 1 195 ? 6.382 -24.339 -8.485 1.00 82.44 195 VAL A C 1
ATOM 1589 O O . VAL A 1 195 ? 6.949 -24.901 -9.427 1.00 82.44 195 VAL A O 1
ATOM 1592 N N . MET A 1 196 ? 5.573 -24.964 -7.635 1.00 82.94 196 MET A N 1
ATOM 1593 C CA . MET A 1 196 ? 5.321 -26.404 -7.683 1.00 82.94 196 MET A CA 1
ATOM 1594 C C . MET A 1 196 ? 4.206 -26.789 -8.655 1.00 82.94 196 MET A C 1
ATOM 1596 O O . MET A 1 196 ? 4.211 -27.919 -9.122 1.00 82.94 196 MET A O 1
ATOM 1600 N N . GLU A 1 197 ? 3.289 -25.869 -8.979 1.00 76.44 197 GLU A N 1
ATOM 1601 C CA . GLU A 1 197 ? 2.085 -26.168 -9.764 1.00 76.44 197 GLU A CA 1
ATOM 1602 C C . GLU A 1 197 ? 1.621 -24.992 -10.644 1.00 76.44 197 GLU A C 1
ATOM 1604 O O . GLU A 1 197 ? 1.999 -23.832 -10.450 1.00 76.44 197 GLU A O 1
ATOM 1609 N N . GLY A 1 198 ? 0.736 -25.289 -11.600 1.00 79.50 198 GLY A N 1
ATOM 1610 C CA . GLY A 1 198 ? 0.062 -24.302 -12.445 1.00 79.50 198 GLY A CA 1
ATOM 1611 C C . GLY A 1 198 ? 0.889 -23.815 -13.648 1.00 79.50 198 GLY A C 1
ATOM 1612 O O . GLY A 1 198 ? 1.931 -24.381 -13.965 1.00 79.50 198 GLY A O 1
ATOM 1613 N N . PRO A 1 199 ? 0.454 -22.745 -14.349 1.00 79.50 199 PRO A N 1
ATOM 1614 C CA . PRO A 1 199 ? 1.071 -22.292 -15.608 1.00 79.50 199 PRO A CA 1
ATOM 1615 C C . PRO A 1 199 ? 2.535 -21.832 -15.516 1.00 79.50 199 PRO A C 1
ATOM 1617 O O . PRO A 1 199 ? 3.150 -21.548 -16.541 1.00 79.50 199 PRO A O 1
ATOM 1620 N N . PHE A 1 200 ? 3.071 -21.713 -14.300 1.00 81.50 200 PHE A N 1
ATOM 1621 C CA . PHE A 1 200 ? 4.449 -21.316 -14.019 1.00 81.50 200 PHE A CA 1
ATOM 1622 C C . PHE A 1 200 ? 5.218 -22.405 -13.257 1.00 81.50 200 PHE A C 1
ATOM 1624 O O . PHE A 1 200 ? 6.259 -22.102 -12.677 1.00 81.50 200 PHE A O 1
ATOM 1631 N N . GLU A 1 201 ? 4.721 -23.648 -13.227 1.00 86.75 201 GLU A N 1
ATOM 1632 C CA . GLU A 1 201 ? 5.432 -24.791 -12.646 1.00 86.75 201 GLU A CA 1
ATOM 1633 C C . GLU A 1 201 ? 6.887 -24.831 -13.141 1.00 86.75 201 GLU A C 1
ATOM 1635 O O . GLU A 1 201 ? 7.183 -24.651 -14.323 1.00 86.75 201 GLU A O 1
ATOM 1640 N N . GLY A 1 202 ? 7.826 -25.029 -12.216 1.00 87.31 202 GLY A N 1
ATOM 1641 C CA . GLY A 1 202 ? 9.252 -25.014 -12.531 1.00 87.31 202 GLY A CA 1
ATOM 1642 C C . GLY A 1 202 ? 9.928 -23.651 -12.393 1.00 87.31 202 GLY A C 1
ATOM 1643 O O . GLY A 1 202 ? 11.146 -23.617 -12.222 1.00 87.31 202 GLY A O 1
ATOM 1644 N N . HIS A 1 203 ? 9.177 -22.546 -12.420 1.00 88.38 203 HIS A N 1
ATOM 1645 C CA . HIS A 1 203 ? 9.728 -21.198 -12.269 1.00 88.38 203 HIS A CA 1
ATOM 1646 C C . HIS A 1 203 ? 10.116 -20.900 -10.810 1.00 88.38 203 HIS A C 1
ATOM 1648 O O . HIS A 1 203 ? 9.831 -21.673 -9.896 1.00 88.38 203 HIS A O 1
ATOM 1654 N N . LEU A 1 204 ? 10.765 -19.755 -10.587 1.00 85.69 204 LEU A N 1
ATOM 1655 C CA . LEU A 1 204 ? 11.165 -19.278 -9.264 1.00 85.69 204 LEU A CA 1
ATOM 1656 C C . LEU A 1 204 ? 10.387 -18.014 -8.872 1.00 85.69 204 LEU A C 1
ATOM 1658 O O . LEU A 1 204 ? 10.316 -17.056 -9.645 1.00 85.69 204 LEU A O 1
ATOM 1662 N N . TRP A 1 205 ? 9.862 -17.988 -7.649 1.00 85.44 205 TRP A N 1
ATOM 1663 C CA . TRP A 1 205 ? 9.321 -16.797 -6.993 1.00 85.44 205 TRP A CA 1
ATOM 1664 C C . TRP A 1 205 ? 10.256 -16.325 -5.883 1.00 85.44 205 TRP A C 1
ATOM 1666 O O . TRP A 1 205 ? 10.891 -17.129 -5.204 1.00 85.44 205 TRP A O 1
ATOM 1676 N N . ALA A 1 206 ? 10.346 -15.010 -5.715 1.00 86.69 206 ALA A N 1
ATOM 1677 C CA . ALA A 1 206 ? 11.095 -14.399 -4.631 1.00 86.69 206 ALA A CA 1
ATOM 1678 C C . ALA A 1 206 ? 10.286 -14.464 -3.333 1.00 86.69 206 ALA A C 1
ATOM 1680 O O . ALA A 1 206 ? 9.167 -13.956 -3.289 1.00 86.69 206 ALA A O 1
ATOM 1681 N N . GLU A 1 207 ? 10.867 -15.035 -2.280 1.00 85.38 207 GLU A N 1
ATOM 1682 C CA . GLU A 1 207 ? 10.298 -14.985 -0.936 1.00 85.38 207 GLU A CA 1
ATOM 1683 C C . GLU A 1 207 ? 10.928 -13.831 -0.136 1.00 85.38 207 GLU A C 1
ATOM 1685 O O . GLU A 1 207 ? 12.126 -13.872 0.180 1.00 85.38 207 GLU A O 1
ATOM 1690 N N . PRO A 1 208 ? 10.158 -12.767 0.164 1.00 86.44 208 PRO A N 1
ATOM 1691 C CA . PRO A 1 208 ? 10.635 -11.657 0.977 1.00 86.44 208 PRO A CA 1
ATOM 1692 C C . PRO A 1 208 ? 10.825 -12.059 2.443 1.00 86.44 208 PRO A C 1
ATOM 1694 O O . PRO A 1 208 ? 10.101 -12.894 2.983 1.00 86.44 208 PRO A O 1
ATOM 1697 N N . SER A 1 209 ? 11.779 -11.407 3.103 1.00 90.12 209 SER A N 1
ATOM 1698 C CA . SER A 1 209 ? 12.058 -11.632 4.521 1.00 90.12 209 SER A CA 1
ATOM 1699 C C . SER A 1 209 ? 10.970 -11.059 5.431 1.00 90.12 209 SER A C 1
ATOM 1701 O O . SER A 1 209 ? 10.688 -9.861 5.368 1.00 90.12 209 SER A O 1
ATOM 1703 N N . ILE A 1 210 ? 10.430 -11.877 6.341 1.00 92.00 210 ILE A N 1
ATOM 1704 C CA . ILE A 1 210 ? 9.552 -11.398 7.423 1.00 92.00 210 ILE A CA 1
ATOM 1705 C C . ILE A 1 210 ? 10.338 -10.440 8.328 1.00 92.00 210 ILE A C 1
ATOM 1707 O O . ILE A 1 210 ? 9.918 -9.303 8.528 1.00 92.00 210 ILE A O 1
ATOM 1711 N N . ASP A 1 211 ? 11.508 -10.861 8.818 1.00 92.88 211 ASP A N 1
ATOM 1712 C CA . ASP A 1 211 ? 12.284 -10.095 9.802 1.00 92.88 211 ASP A CA 1
ATOM 1713 C C . ASP A 1 211 ? 12.781 -8.753 9.237 1.00 92.88 211 ASP A C 1
ATOM 1715 O O . ASP A 1 211 ? 12.726 -7.733 9.924 1.00 92.88 211 ASP A O 1
ATOM 1719 N N . LYS A 1 212 ? 13.206 -8.698 7.964 1.00 94.50 212 LYS A N 1
ATOM 1720 C CA . LYS A 1 212 ? 13.595 -7.412 7.347 1.00 94.50 212 LYS A CA 1
ATOM 1721 C C . LYS A 1 212 ? 12.382 -6.526 7.057 1.00 94.50 212 LYS A C 1
ATOM 1723 O O . LYS A 1 212 ? 12.507 -5.309 7.156 1.00 94.50 212 LYS A O 1
ATOM 1728 N N . LEU A 1 213 ? 11.216 -7.098 6.736 1.00 96.06 213 LEU A N 1
ATOM 1729 C CA . LEU A 1 213 ? 9.985 -6.318 6.573 1.00 96.06 213 LEU A CA 1
ATOM 1730 C C . LEU A 1 213 ? 9.565 -5.673 7.898 1.00 96.06 213 LEU A C 1
ATOM 1732 O O . LEU A 1 213 ? 9.253 -4.487 7.901 1.00 96.06 213 LEU A O 1
ATOM 1736 N N . GLN A 1 214 ? 9.648 -6.396 9.020 1.00 95.75 214 GLN A N 1
ATOM 1737 C CA . GLN A 1 214 ? 9.437 -5.822 10.354 1.00 95.75 214 GLN A CA 1
ATOM 1738 C C . GLN A 1 214 ? 10.337 -4.606 10.606 1.00 95.75 214 GLN A C 1
ATOM 1740 O O . GLN A 1 214 ? 9.845 -3.524 10.929 1.00 95.75 214 GLN A O 1
ATOM 1745 N N . VAL A 1 215 ? 11.649 -4.764 10.384 1.00 96.56 215 VAL A N 1
ATOM 1746 C CA . VAL A 1 215 ? 12.636 -3.687 10.556 1.00 96.56 215 VAL A CA 1
ATOM 1747 C C . VAL A 1 215 ? 12.305 -2.481 9.673 1.00 96.56 215 VAL A C 1
ATOM 1749 O O . VAL A 1 215 ? 12.323 -1.356 10.166 1.00 96.56 215 VAL A O 1
ATOM 1752 N N . LEU A 1 216 ? 11.947 -2.688 8.400 1.00 97.31 216 LEU A N 1
ATOM 1753 C CA . LEU A 1 216 ? 11.559 -1.596 7.499 1.00 97.31 216 LEU A CA 1
ATOM 1754 C C . LEU A 1 216 ? 10.256 -0.909 7.931 1.00 97.31 216 LEU A C 1
ATOM 1756 O O . LEU A 1 216 ? 10.190 0.319 7.914 1.00 97.31 216 LEU A O 1
ATOM 1760 N N . MET A 1 217 ? 9.236 -1.660 8.355 1.00 96.75 217 MET A N 1
ATOM 1761 C CA . MET A 1 217 ? 7.985 -1.073 8.847 1.00 96.75 217 MET A CA 1
ATOM 1762 C C . MET A 1 217 ? 8.230 -0.244 10.113 1.00 96.75 217 MET A C 1
ATOM 1764 O O . MET A 1 217 ? 7.763 0.893 10.195 1.00 96.75 217 MET A O 1
ATOM 1768 N N . ARG A 1 218 ? 9.011 -0.755 11.075 1.00 96.81 218 ARG A N 1
ATOM 1769 C CA . ARG A 1 218 ? 9.375 0.003 12.280 1.00 96.81 218 ARG A CA 1
ATOM 1770 C C . ARG A 1 218 ? 10.199 1.244 11.940 1.00 96.81 218 ARG A C 1
ATOM 1772 O O . ARG A 1 218 ? 9.922 2.306 12.486 1.00 96.81 218 ARG A O 1
ATOM 1779 N N . HIS A 1 219 ? 11.165 1.131 11.026 1.00 97.38 219 HIS A N 1
ATOM 1780 C CA . HIS A 1 219 ? 12.003 2.248 10.574 1.00 97.38 219 HIS A CA 1
ATOM 1781 C C . HIS A 1 219 ? 11.179 3.377 9.947 1.00 97.38 219 HIS A C 1
ATOM 1783 O O . HIS A 1 219 ? 11.407 4.544 10.257 1.00 97.38 219 HIS A O 1
ATOM 1789 N N . VAL A 1 220 ? 10.198 3.043 9.103 1.00 96.56 220 VAL A N 1
ATOM 1790 C CA . VAL A 1 220 ? 9.323 4.030 8.449 1.00 96.56 220 VAL A CA 1
ATOM 1791 C C . VAL A 1 220 ? 8.502 4.829 9.463 1.00 96.56 220 VAL A C 1
ATOM 1793 O O . VAL A 1 220 ? 8.404 6.048 9.321 1.00 96.56 220 VAL A O 1
ATOM 1796 N N . ILE A 1 221 ? 7.946 4.186 10.499 1.00 94.75 221 ILE A N 1
ATOM 1797 C CA . ILE A 1 221 ? 7.143 4.905 11.503 1.00 94.75 221 ILE A CA 1
ATOM 1798 C C . ILE A 1 221 ? 7.989 5.696 12.507 1.00 94.75 221 ILE A C 1
ATOM 1800 O O . ILE A 1 221 ? 7.502 6.674 13.063 1.00 94.75 221 ILE A O 1
ATOM 1804 N N . THR A 1 222 ? 9.243 5.304 12.753 1.00 96.06 222 THR A N 1
ATOM 1805 C CA . THR A 1 222 ? 10.143 6.054 13.647 1.00 96.06 222 THR A CA 1
ATOM 1806 C C . THR A 1 222 ? 10.869 7.194 12.933 1.00 96.06 222 THR A C 1
ATOM 1808 O O . THR A 1 222 ? 11.276 8.149 13.588 1.00 96.06 222 THR A O 1
ATOM 1811 N N . ASN A 1 223 ? 10.978 7.149 11.599 1.00 97.00 223 ASN A N 1
ATOM 1812 C CA . ASN A 1 223 ? 11.667 8.147 10.773 1.00 97.00 223 ASN A CA 1
ATOM 1813 C C . ASN A 1 223 ? 10.721 8.774 9.728 1.00 97.00 223 ASN A C 1
ATOM 1815 O O . ASN A 1 223 ? 11.038 8.855 8.541 1.00 97.00 223 ASN A O 1
ATOM 1819 N N . VAL A 1 224 ? 9.545 9.243 10.161 1.00 94.00 224 VAL A N 1
ATOM 1820 C CA . VAL A 1 224 ? 8.486 9.774 9.273 1.00 94.00 224 VAL A CA 1
ATOM 1821 C C . VAL A 1 224 ? 8.974 10.918 8.367 1.00 94.00 224 VAL A C 1
ATOM 1823 O O . VAL A 1 224 ? 8.560 11.013 7.211 1.00 94.00 224 VAL A O 1
ATOM 1826 N N . GLU A 1 225 ? 9.879 11.779 8.840 1.00 96.06 225 GLU A N 1
ATOM 1827 C CA . GLU A 1 225 ? 10.469 12.849 8.018 1.00 96.06 225 GLU A CA 1
ATOM 1828 C C . GLU A 1 225 ? 11.318 12.300 6.861 1.00 96.06 225 GLU A C 1
ATOM 1830 O O . GLU A 1 225 ? 11.216 12.789 5.732 1.00 96.06 225 GLU A O 1
ATOM 1835 N N . GLU A 1 226 ? 12.103 11.251 7.120 1.00 97.69 226 GLU A N 1
ATOM 1836 C CA . GLU A 1 226 ? 12.900 10.538 6.120 1.00 97.69 226 GLU A CA 1
ATOM 1837 C C . GLU A 1 226 ? 11.998 9.817 5.114 1.00 97.69 226 GLU A C 1
ATOM 1839 O O . GLU A 1 226 ? 12.164 9.988 3.906 1.00 97.69 226 GLU A O 1
ATOM 1844 N N . ALA A 1 227 ? 10.984 9.096 5.600 1.00 96.38 227 ALA A N 1
ATOM 1845 C CA . ALA A 1 227 ? 10.005 8.422 4.756 1.00 96.38 227 ALA A CA 1
ATOM 1846 C C . ALA A 1 227 ? 9.308 9.418 3.811 1.00 96.38 227 ALA A C 1
ATOM 1848 O O . ALA A 1 227 ? 9.217 9.183 2.604 1.00 96.38 227 ALA A O 1
ATOM 1849 N N . ASN A 1 228 ? 8.904 10.583 4.328 1.00 94.25 228 ASN A N 1
ATOM 1850 C CA . ASN A 1 228 ? 8.329 11.670 3.537 1.00 94.25 228 ASN A CA 1
ATOM 1851 C C . ASN A 1 228 ? 9.326 12.284 2.533 1.00 94.25 228 ASN A C 1
ATOM 1853 O O . ASN A 1 228 ? 8.907 12.738 1.465 1.00 94.25 228 ASN A O 1
ATOM 1857 N N . MET A 1 229 ? 10.631 12.317 2.836 1.00 97.81 229 MET A N 1
ATOM 1858 C CA . MET A 1 229 ? 11.666 12.704 1.865 1.00 97.81 229 MET A CA 1
ATOM 1859 C C . MET A 1 229 ? 11.795 11.674 0.739 1.00 97.81 229 MET A C 1
ATOM 1861 O O . MET A 1 229 ? 11.719 12.069 -0.427 1.00 97.81 229 MET A O 1
ATOM 1865 N N . ARG A 1 230 ? 11.902 10.374 1.061 1.00 98.25 230 ARG A N 1
ATOM 1866 C CA . ARG A 1 230 ? 11.950 9.295 0.055 1.00 98.25 230 ARG A CA 1
ATOM 1867 C C . ARG A 1 230 ? 10.703 9.310 -0.833 1.00 98.25 230 ARG A C 1
ATOM 1869 O O . ARG A 1 230 ? 10.827 9.275 -2.052 1.00 98.25 230 ARG A O 1
ATOM 1876 N N . GLY A 1 231 ? 9.515 9.486 -0.250 1.00 94.94 231 GLY A N 1
ATOM 1877 C CA . GLY A 1 231 ? 8.258 9.626 -0.993 1.00 94.94 231 GLY A CA 1
ATOM 1878 C C . GLY A 1 231 ? 8.259 10.808 -1.973 1.00 94.94 231 GLY A C 1
ATOM 1879 O O . GLY A 1 231 ? 7.922 10.642 -3.145 1.00 94.94 231 GLY A O 1
ATOM 1880 N N . ARG A 1 232 ? 8.712 12.003 -1.559 1.00 96.25 232 ARG A N 1
ATOM 1881 C CA . ARG A 1 232 ? 8.868 13.147 -2.486 1.00 96.25 232 ARG A CA 1
ATOM 1882 C C . ARG A 1 232 ? 9.840 12.835 -3.628 1.00 96.25 232 ARG A C 1
ATOM 1884 O O . ARG A 1 232 ? 9.520 13.116 -4.781 1.00 96.25 232 ARG A O 1
ATOM 1891 N N . ARG A 1 233 ? 10.977 12.203 -3.321 1.00 97.62 233 ARG A N 1
ATOM 1892 C CA . ARG A 1 233 ? 11.971 11.769 -4.312 1.00 97.62 233 ARG A CA 1
ATOM 1893 C C . ARG A 1 233 ? 11.398 10.749 -5.302 1.00 97.62 233 ARG A C 1
ATOM 1895 O O . ARG A 1 233 ? 11.621 10.874 -6.503 1.00 97.62 233 ARG A O 1
ATOM 1902 N N . ALA A 1 234 ? 10.584 9.808 -4.826 1.00 95.06 234 ALA A N 1
ATOM 1903 C CA . ALA A 1 234 ? 9.872 8.844 -5.660 1.00 95.06 234 ALA A CA 1
ATOM 1904 C C . ALA A 1 234 ? 9.004 9.532 -6.721 1.00 95.06 234 ALA A C 1
ATOM 1906 O O . ALA A 1 234 ? 9.030 9.152 -7.892 1.00 95.06 234 ALA A O 1
ATOM 1907 N N . ARG A 1 235 ? 8.286 10.595 -6.338 1.00 92.25 235 ARG A N 1
ATOM 1908 C CA . ARG A 1 235 ? 7.471 11.383 -7.270 1.00 92.25 235 ARG A CA 1
ATOM 1909 C C . ARG A 1 235 ? 8.308 12.132 -8.302 1.00 92.25 235 ARG A C 1
ATOM 1911 O O . ARG A 1 235 ? 7.922 12.165 -9.470 1.00 92.25 235 ARG A O 1
ATOM 1918 N N . GLU A 1 236 ? 9.430 12.728 -7.897 1.00 93.44 236 GLU A N 1
ATOM 1919 C CA . GLU A 1 236 ? 10.369 13.380 -8.823 1.00 93.44 236 GLU A CA 1
ATOM 1920 C C . GLU A 1 236 ? 10.866 12.393 -9.888 1.00 93.44 236 GLU A C 1
ATOM 1922 O O . GLU A 1 236 ? 10.803 12.690 -11.084 1.00 93.44 236 GLU A O 1
ATOM 1927 N N . ASP A 1 237 ? 11.283 11.196 -9.466 1.00 91.81 237 ASP A N 1
ATOM 1928 C CA . ASP A 1 237 ? 11.740 10.134 -10.363 1.00 91.81 237 ASP A CA 1
ATOM 1929 C C . ASP A 1 237 ? 10.623 9.641 -11.294 1.00 91.81 237 ASP A C 1
ATOM 1931 O O . ASP A 1 237 ? 10.852 9.507 -12.500 1.00 91.81 237 ASP A O 1
ATOM 1935 N N . MET A 1 238 ? 9.402 9.433 -10.780 1.00 87.62 238 MET A N 1
ATOM 1936 C CA . MET A 1 238 ? 8.238 9.055 -11.594 1.00 87.62 238 MET A CA 1
ATOM 1937 C C . MET A 1 238 ? 7.938 10.098 -12.674 1.00 87.62 238 MET A C 1
ATOM 1939 O O . MET A 1 238 ? 7.794 9.750 -13.846 1.00 87.62 238 MET A O 1
ATOM 1943 N N . ILE A 1 239 ? 7.909 11.387 -12.321 1.00 81.88 239 ILE A N 1
ATOM 1944 C CA . ILE A 1 239 ? 7.655 12.472 -13.280 1.00 81.88 239 ILE A CA 1
ATOM 1945 C C . ILE A 1 239 ? 8.768 12.540 -14.335 1.00 81.88 239 ILE A C 1
ATOM 1947 O O . ILE A 1 239 ? 8.485 12.652 -15.532 1.00 81.88 239 ILE A O 1
ATOM 1951 N N . ARG A 1 240 ? 10.031 12.452 -13.907 1.00 86.25 240 ARG A N 1
ATOM 1952 C CA . ARG A 1 240 ? 11.209 12.611 -14.770 1.00 86.25 240 ARG A CA 1
ATOM 1953 C C . ARG A 1 240 ? 11.445 11.430 -15.716 1.00 86.25 240 ARG A C 1
ATOM 1955 O O . ARG A 1 240 ? 11.937 11.655 -16.817 1.00 86.25 240 ARG A O 1
ATOM 1962 N N . ARG A 1 241 ? 11.147 10.196 -15.294 1.00 82.31 241 ARG A N 1
ATOM 1963 C CA . ARG A 1 241 ? 11.488 8.963 -16.036 1.00 82.31 241 ARG A CA 1
ATOM 1964 C C . ARG A 1 241 ? 10.283 8.234 -16.635 1.00 82.31 241 ARG A C 1
ATOM 1966 O O . ARG A 1 241 ? 10.445 7.565 -17.648 1.00 82.31 241 ARG A O 1
ATOM 1973 N N . PHE A 1 242 ? 9.099 8.355 -16.034 1.00 79.38 242 PHE A N 1
ATOM 1974 C CA . PHE A 1 242 ? 7.942 7.499 -16.340 1.00 79.38 242 PHE A CA 1
ATOM 1975 C C . PHE A 1 242 ? 6.641 8.273 -16.606 1.00 79.38 242 PHE A C 1
ATOM 1977 O O . PHE A 1 242 ? 5.582 7.666 -16.765 1.00 79.38 242 PHE A O 1
ATOM 1984 N N . SER A 1 243 ? 6.687 9.609 -16.689 1.00 74.75 243 SER A N 1
ATOM 1985 C CA . SER A 1 243 ? 5.503 10.394 -17.050 1.00 74.75 243 SER A CA 1
ATOM 1986 C C . SER A 1 243 ? 5.020 10.071 -18.474 1.00 74.75 243 SER A C 1
ATOM 1988 O O . SER A 1 243 ? 5.833 9.709 -19.333 1.00 74.75 243 SER A O 1
ATOM 1990 N N . PRO A 1 244 ? 3.717 10.254 -18.781 1.00 70.31 244 PRO A N 1
ATOM 1991 C CA . PRO A 1 244 ? 3.157 9.917 -20.092 1.00 70.31 244 PRO A CA 1
ATOM 1992 C C . PRO A 1 244 ? 3.901 10.548 -21.273 1.00 70.31 244 PRO A C 1
ATOM 1994 O O . PRO A 1 244 ? 4.012 9.914 -22.314 1.00 70.31 244 PRO A O 1
ATOM 1997 N N . ARG A 1 245 ? 4.467 11.752 -21.095 1.00 65.44 245 ARG A N 1
ATOM 1998 C CA . ARG A 1 245 ? 5.280 12.442 -22.109 1.00 65.44 245 ARG A CA 1
ATOM 1999 C C . ARG A 1 245 ? 6.595 11.718 -22.422 1.00 65.44 245 ARG A C 1
ATOM 2001 O O . ARG A 1 245 ? 7.011 11.706 -23.576 1.00 65.44 245 ARG A O 1
ATOM 2008 N N . ILE A 1 246 ? 7.256 11.149 -21.413 1.00 73.06 246 ILE A N 1
ATOM 2009 C CA . ILE A 1 246 ? 8.506 10.396 -21.600 1.00 73.06 246 ILE A CA 1
ATOM 2010 C C . ILE A 1 246 ? 8.199 9.060 -22.277 1.00 73.06 246 ILE A C 1
ATOM 2012 O O . ILE A 1 246 ? 8.821 8.719 -23.280 1.00 73.06 246 ILE A O 1
ATOM 2016 N N . VAL A 1 247 ? 7.179 8.347 -21.790 1.00 71.19 247 VAL A N 1
ATOM 2017 C CA . VAL A 1 247 ? 6.763 7.055 -22.356 1.00 71.19 247 VAL A CA 1
ATOM 2018 C C . VAL A 1 247 ? 6.266 7.204 -23.799 1.00 71.19 247 VAL A C 1
ATOM 2020 O O . VAL A 1 247 ? 6.621 6.387 -24.645 1.00 71.19 247 VAL A O 1
ATOM 2023 N N . SER A 1 248 ? 5.501 8.254 -24.122 1.00 65.56 248 SER A N 1
ATOM 2024 C CA . SER A 1 248 ? 5.046 8.491 -25.497 1.00 65.56 248 SER A CA 1
ATOM 2025 C C . SER A 1 248 ? 6.194 8.841 -26.444 1.00 65.56 248 SER A C 1
ATOM 2027 O O . SER A 1 248 ? 6.139 8.437 -27.600 1.00 65.56 248 SER A O 1
ATOM 2029 N N . GLY A 1 249 ? 7.229 9.545 -25.967 1.00 64.31 249 GLY A N 1
ATOM 2030 C CA . GLY A 1 249 ? 8.465 9.766 -26.726 1.00 64.31 249 GLY A CA 1
ATOM 2031 C C . GLY A 1 249 ? 9.106 8.438 -27.128 1.00 64.31 249 GLY A C 1
ATOM 2032 O O . GLY A 1 249 ? 9.166 8.130 -28.310 1.00 64.31 249 GLY A O 1
ATOM 2033 N N . VAL A 1 250 ? 9.427 7.585 -26.148 1.00 71.50 250 VAL A N 1
ATOM 2034 C CA . VAL A 1 250 ? 10.046 6.265 -26.391 1.00 71.50 250 VAL A CA 1
ATOM 2035 C C . VAL A 1 250 ? 9.214 5.387 -27.338 1.00 71.50 250 VAL A C 1
ATOM 2037 O O . VAL A 1 250 ? 9.767 4.710 -28.201 1.00 71.50 250 VAL A O 1
ATOM 2040 N N . VAL A 1 251 ? 7.883 5.385 -27.202 1.00 71.56 251 VAL A N 1
ATOM 2041 C CA . VAL A 1 251 ? 7.004 4.624 -28.110 1.00 71.56 251 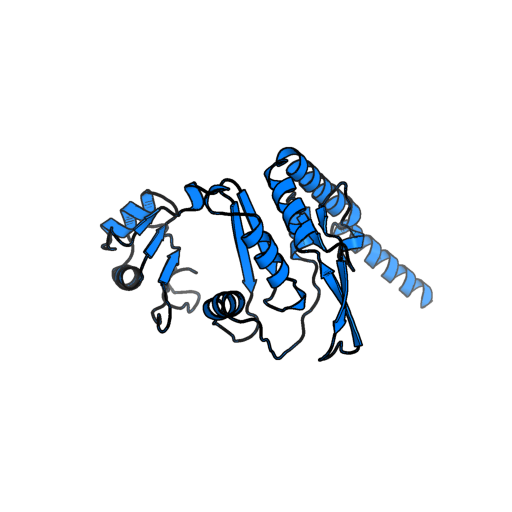VAL A CA 1
ATOM 2042 C C . VAL A 1 251 ? 7.021 5.203 -29.528 1.00 71.56 251 VAL A C 1
ATOM 2044 O O . VAL A 1 251 ? 7.030 4.432 -30.485 1.00 71.56 251 VAL A O 1
ATOM 2047 N N . THR A 1 252 ? 7.058 6.531 -29.673 1.00 72.62 252 THR A N 1
ATOM 2048 C CA . THR A 1 252 ? 7.163 7.201 -30.980 1.00 72.62 252 THR A CA 1
ATOM 2049 C C . THR A 1 252 ? 8.494 6.866 -31.645 1.00 72.62 252 THR A C 1
ATOM 2051 O O . THR A 1 252 ? 8.482 6.378 -32.770 1.00 72.62 252 THR A O 1
ATOM 2054 N N . ASP A 1 253 ? 9.609 6.990 -30.918 1.00 73.19 253 ASP A N 1
ATOM 2055 C CA . ASP A 1 253 ? 10.947 6.656 -31.417 1.00 73.19 253 ASP A CA 1
ATOM 2056 C C . ASP A 1 253 ? 11.001 5.206 -31.935 1.00 73.19 253 ASP A C 1
ATOM 2058 O O . ASP A 1 253 ? 11.561 4.937 -32.997 1.00 73.19 253 ASP A O 1
ATOM 2062 N N . VAL A 1 254 ? 10.394 4.248 -31.221 1.00 78.25 254 VAL A N 1
ATOM 2063 C CA . VAL A 1 254 ? 10.326 2.843 -31.664 1.00 78.25 254 VAL A CA 1
ATOM 2064 C C . VAL A 1 254 ? 9.465 2.677 -32.920 1.00 78.25 254 VAL A C 1
ATOM 2066 O O . VAL A 1 254 ? 9.835 1.898 -33.796 1.00 78.25 254 VAL A O 1
ATOM 2069 N N . ILE A 1 255 ? 8.340 3.389 -33.034 1.00 77.44 255 ILE A N 1
ATOM 2070 C CA . ILE A 1 255 ? 7.479 3.343 -34.226 1.00 77.44 255 ILE A CA 1
ATOM 2071 C C . ILE A 1 255 ? 8.214 3.920 -35.443 1.00 77.44 255 ILE A C 1
ATOM 2073 O O . ILE A 1 255 ? 8.228 3.277 -36.489 1.00 77.44 255 ILE A O 1
ATOM 2077 N N . GLU A 1 256 ? 8.871 5.072 -35.306 1.00 80.06 256 GLU A N 1
ATOM 2078 C CA . GLU A 1 256 ? 9.662 5.699 -36.375 1.00 80.06 256 GLU A CA 1
ATOM 2079 C C . GLU A 1 256 ? 10.805 4.774 -36.830 1.00 80.06 256 GLU A C 1
ATOM 2081 O O . GLU A 1 256 ? 10.887 4.429 -38.007 1.00 80.06 256 GLU A O 1
ATOM 2086 N N . ASN A 1 257 ? 11.582 4.222 -35.889 1.00 80.38 257 ASN A N 1
ATOM 2087 C CA . ASN A 1 257 ? 12.642 3.245 -36.183 1.00 80.38 257 ASN A CA 1
ATOM 2088 C C . ASN A 1 257 ? 12.146 1.947 -36.853 1.00 80.38 257 ASN A C 1
ATOM 2090 O O . ASN A 1 257 ? 12.943 1.242 -37.476 1.00 80.38 257 ASN A O 1
ATOM 2094 N N . LEU A 1 258 ? 10.875 1.571 -36.678 1.00 82.31 258 LEU A N 1
ATOM 2095 C CA . LEU A 1 258 ? 10.277 0.421 -37.363 1.00 82.31 258 LEU A CA 1
ATOM 2096 C C . LEU A 1 258 ? 9.823 0.786 -38.779 1.00 82.31 258 LEU A C 1
ATOM 2098 O O . LEU A 1 258 ? 10.020 -0.018 -39.686 1.00 82.31 258 LEU A O 1
ATOM 2102 N N . LEU A 1 259 ? 9.269 1.986 -38.976 1.00 79.88 259 LEU A N 1
ATOM 2103 C CA . LEU A 1 259 ? 8.868 2.493 -40.290 1.00 79.88 259 LEU A CA 1
ATOM 2104 C C . LEU A 1 259 ? 10.081 2.701 -41.209 1.00 79.88 259 LEU A C 1
ATOM 2106 O O . LEU A 1 259 ? 10.049 2.252 -42.352 1.00 79.88 259 LEU A O 1
ATOM 2110 N N . ASP A 1 260 ? 11.178 3.258 -40.691 1.00 86.50 260 ASP A N 1
ATOM 2111 C CA . ASP A 1 260 ? 12.432 3.456 -41.439 1.00 86.50 260 ASP A CA 1
ATOM 2112 C C . ASP A 1 260 ? 13.072 2.140 -41.918 1.00 86.50 260 ASP A C 1
ATOM 2114 O O . ASP A 1 260 ? 13.850 2.133 -42.867 1.00 86.50 260 ASP A O 1
ATOM 2118 N N . ARG A 1 261 ? 12.746 1.003 -41.285 1.00 84.31 261 ARG A N 1
ATOM 2119 C CA . ARG A 1 261 ? 13.212 -0.341 -41.688 1.00 84.31 261 ARG A CA 1
ATOM 2120 C C . ARG A 1 261 ? 12.313 -1.021 -42.723 1.00 84.31 261 ARG A C 1
ATOM 2122 O O . ARG A 1 261 ? 12.607 -2.147 -43.125 1.00 84.31 261 ARG A O 1
ATOM 2129 N N . MET A 1 262 ? 11.201 -0.391 -43.099 1.00 75.31 262 MET A N 1
ATOM 2130 C CA . MET A 1 262 ? 10.249 -0.891 -44.099 1.00 75.31 262 MET A CA 1
ATOM 2131 C C . MET A 1 262 ? 10.399 -0.201 -45.466 1.00 75.31 262 MET A C 1
ATOM 2133 O O . MET A 1 262 ? 9.622 -0.505 -46.374 1.00 75.31 262 MET A O 1
ATOM 2137 N N . ILE A 1 263 ? 11.372 0.709 -45.598 1.00 65.75 263 ILE A N 1
ATOM 2138 C CA . ILE A 1 263 ? 11.715 1.483 -46.802 1.00 65.75 263 ILE A CA 1
ATOM 2139 C C . ILE A 1 263 ? 13.058 0.986 -47.358 1.00 65.75 263 ILE A C 1
ATOM 2141 O O . ILE A 1 263 ? 13.142 0.848 -48.598 1.00 65.75 263 ILE A O 1
#

pLDDT: mean 78.18, std 17.24, range [27.44, 98.25]

Organism: Populus deltoides (NCBI:txid3696)

Secondary structure (DSSP, 8-state):
-PPTTSSSS-SS-PPPSS-S---S-S--EEE---SSS---HHHHHHHTTSSEEEESSHHHHHHHHHHT--TTTEEE-GGGG-SEEEEEEE-S-GGG-HHHHHHHHHHH--GGGTEEEEEEE--SSS---HHHHHHHHHH-------------TTHHHHHHHHTT---EEESSSGGGGT--TTTSEEE-EEEEEEP-SSTTTT-EEEEE-HHHHHHHHHHHHH-HHHHHHHHHHHHHHHHHHHSHHHHHHHHHHHHHHHHGGG-

Radius of gyration: 23.1 Å; chains: 1; bounding box: 54×42×69 Å